Protein AF-G9KGU9-F1 (afdb_monomer)

Radius of gyration: 26.45 Å; Cα contacts (8 Å, |Δi|>4): 320; chains: 1; bounding box: 55×32×70 Å

InterPro domains:
  IPR019316 G8 domain [PF10162] (137-178)
  IPR019316 G8 domain [PS51484] (129-179)
  IPR052387 Fibrocystin [PTHR46769] (1-178)

Solvent-accessible surface area (backbone atoms only — not comparable to full-atom values): 11061 Å² total; per-residue (Å²): 116,52,72,51,77,49,75,48,74,65,29,30,57,89,38,70,48,76,51,77,46,75,45,95,63,70,62,79,40,58,26,36,71,54,84,64,84,65,44,94,55,84,81,42,85,92,83,46,53,65,46,39,32,24,69,43,82,92,64,47,30,36,36,36,32,47,43,35,52,89,84,63,93,68,85,68,76,80,60,89,58,95,48,89,70,35,34,54,46,74,37,56,36,35,38,30,55,52,91,72,80,83,56,62,88,67,71,76,96,72,74,72,78,79,77,93,61,88,62,98,76,69,44,51,62,76,40,52,69,61,30,44,66,30,71,81,31,73,42,40,61,90,40,73,62,33,68,43,55,43,54,67,93,41,44,33,34,39,80,54,88,79,63,65,51,70,41,79,47,79,60,37,45,82,43,79,61,88,128

Secondary structure (DSSP, 8-state):
-EEEEEEEEEE-TT-EEEEEEE-SS---EEESSSB-PPPSS---TTT--TT-EEEETTTTEEEEEEE----S--S------S-TT-EEEEEEEEEE--SSSS-S--SSTTS-PPPSS--SS-EETT-HHHHHH-TTTTT----TT-EEEE-TT-EEEE-SPPP--SEEEESSEEEEPP-

pLDDT: mean 83.47, std 16.01, range [37.94, 96.31]

Mean predicted aligned error: 16.13 Å

Structure (mmCIF, N/CA/C/O backbone):
data_AF-G9KGU9-F1
#
_entry.id   AF-G9KGU9-F1
#
loop_
_atom_site.group_PDB
_atom_site.id
_atom_site.type_symbol
_atom_site.label_atom_id
_atom_site.label_alt_id
_atom_site.label_comp_id
_atom_site.label_asym_id
_atom_site.label_entity_id
_atom_site.label_seq_id
_atom_site.pdbx_PDB_ins_code
_atom_site.Cartn_x
_atom_site.Cartn_y
_atom_site.Cartn_z
_atom_site.occupancy
_atom_site.B_iso_or_equiv
_atom_site.auth_seq_id
_atom_site.auth_comp_id
_atom_site.auth_asym_id
_atom_site.auth_atom_id
_atom_site.pdbx_PDB_model_num
ATOM 1 N N . ASN A 1 1 ? 1.686 -3.784 5.158 1.00 74.94 1 ASN A N 1
ATOM 2 C CA . ASN A 1 1 ? 0.516 -4.597 5.565 1.00 74.94 1 ASN A CA 1
ATOM 3 C C . ASN A 1 1 ? 0.593 -4.822 7.068 1.00 74.94 1 ASN A C 1
ATOM 5 O O . ASN A 1 1 ? 1.657 -5.209 7.537 1.00 74.94 1 ASN A O 1
ATOM 9 N N . ILE A 1 2 ? -0.474 -4.526 7.807 1.00 87.88 2 ILE A N 1
ATOM 10 C CA . ILE A 1 2 ? -0.596 -4.754 9.254 1.00 87.88 2 ILE A CA 1
ATOM 11 C C . ILE A 1 2 ? -1.866 -5.568 9.488 1.00 87.88 2 ILE A C 1
ATOM 13 O O . ILE A 1 2 ? -2.920 -5.229 8.956 1.00 87.88 2 ILE A O 1
ATOM 17 N N . SER A 1 3 ? -1.779 -6.613 10.308 1.00 92.44 3 SER A N 1
ATOM 18 C CA . SER A 1 3 ? -2.940 -7.409 10.699 1.00 92.44 3 SER A CA 1
ATOM 19 C C . SER A 1 3 ? -2.831 -7.881 12.139 1.00 92.44 3 SER A C 1
ATOM 21 O O . SER A 1 3 ? -1.764 -8.342 12.546 1.00 92.44 3 SER A O 1
ATOM 23 N N . TYR A 1 4 ? -3.931 -7.822 12.881 1.00 94.75 4 TYR A N 1
ATOM 24 C CA . TYR A 1 4 ? -4.022 -8.371 14.230 1.00 94.75 4 TYR A CA 1
ATOM 25 C C . TYR A 1 4 ? -5.472 -8.691 14.592 1.00 94.75 4 TYR A C 1
ATOM 27 O O . TYR A 1 4 ? -6.417 -8.129 14.035 1.0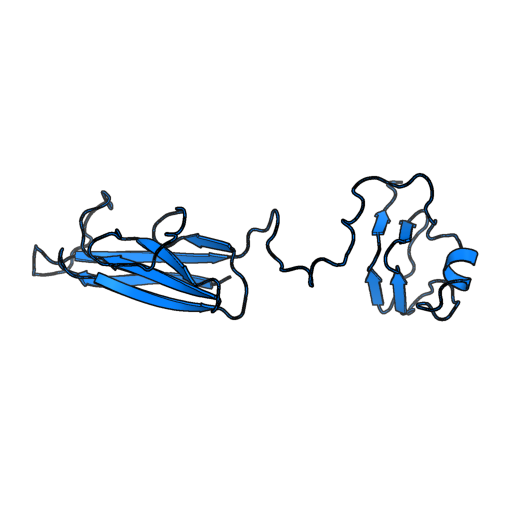0 94.75 4 TYR A O 1
ATOM 35 N N . THR A 1 5 ? -5.634 -9.569 15.576 1.00 93.94 5 THR A N 1
ATOM 36 C CA . THR A 1 5 ? -6.912 -9.796 16.249 1.00 93.94 5 THR A CA 1
ATOM 37 C C . THR A 1 5 ? -6.853 -9.150 17.624 1.00 93.94 5 THR A C 1
ATOM 39 O O . THR A 1 5 ? -5.861 -9.295 18.338 1.00 93.94 5 THR A O 1
ATOM 42 N N . SER A 1 6 ? -7.904 -8.429 17.995 1.00 92.69 6 SER A N 1
ATOM 43 C CA . SER A 1 6 ? -8.020 -7.781 19.301 1.00 92.69 6 SER A CA 1
ATOM 44 C C . SER A 1 6 ? -9.389 -8.049 19.907 1.00 92.69 6 SER A C 1
ATOM 46 O O . SER A 1 6 ? -10.391 -7.998 19.193 1.00 92.69 6 SER A O 1
ATOM 48 N N . THR A 1 7 ? -9.423 -8.255 21.220 1.00 92.44 7 THR A N 1
ATOM 49 C CA . THR A 1 7 ? -10.661 -8.395 21.992 1.00 92.44 7 THR A CA 1
ATOM 50 C C . THR A 1 7 ? -10.797 -7.218 22.945 1.00 92.44 7 THR A C 1
ATOM 52 O O . THR A 1 7 ? -9.881 -6.933 23.716 1.00 92.44 7 THR A O 1
ATOM 55 N N . PHE A 1 8 ? -11.941 -6.546 22.887 1.00 91.38 8 PHE A N 1
ATOM 56 C CA . PHE A 1 8 ? -12.333 -5.481 23.799 1.00 91.38 8 PHE A CA 1
ATOM 57 C C . PHE A 1 8 ? -13.363 -6.047 24.772 1.00 91.38 8 PHE A C 1
ATOM 59 O O . PHE A 1 8 ? -14.454 -6.423 24.352 1.00 91.38 8 PHE A O 1
ATOM 66 N N . TYR A 1 9 ? -12.989 -6.169 26.043 1.00 90.62 9 TYR A N 1
ATOM 67 C CA . TYR A 1 9 ? -13.795 -6.865 27.043 1.00 90.62 9 TYR A CA 1
ATOM 68 C C . TYR A 1 9 ? -14.800 -5.941 27.728 1.00 90.62 9 TYR A C 1
ATOM 70 O O . TYR A 1 9 ? -14.472 -4.794 28.032 1.00 90.62 9 TYR A O 1
ATOM 78 N N . GLY A 1 10 ? -15.982 -6.475 28.037 1.00 89.06 10 GLY A N 1
ATOM 79 C CA . GLY A 1 10 ? -16.945 -5.834 28.937 1.00 89.06 10 GLY A CA 1
ATOM 80 C C . GLY A 1 10 ? -17.612 -4.558 28.410 1.00 89.06 10 GLY A C 1
ATOM 81 O O . GLY A 1 10 ? -17.939 -3.686 29.208 1.00 89.06 10 GLY A O 1
ATOM 82 N N . PHE A 1 11 ? -17.808 -4.437 27.097 1.00 90.69 11 PHE A N 1
ATOM 83 C CA . PHE A 1 11 ? -18.507 -3.303 26.487 1.00 90.69 11 PHE A CA 1
ATOM 84 C C . PHE A 1 11 ? -20.018 -3.429 26.694 1.00 90.69 11 PHE A C 1
ATOM 86 O O . PHE A 1 11 ? -20.603 -4.462 26.357 1.00 90.69 11 PHE A O 1
ATOM 93 N N . LYS A 1 12 ? -20.650 -2.362 27.183 1.00 90.00 12 LYS A N 1
ATOM 94 C CA . LYS A 1 12 ? -22.107 -2.167 27.173 1.00 90.00 12 LYS A CA 1
ATOM 95 C C . LYS A 1 12 ? -22.565 -1.544 25.862 1.00 90.00 12 LYS A C 1
ATOM 97 O O . LYS A 1 12 ? -21.745 -1.168 25.025 1.00 90.00 12 LYS A O 1
ATOM 102 N N . GLU A 1 13 ? -23.877 -1.448 25.657 1.00 87.56 13 GLU A N 1
ATOM 103 C CA . GLU A 1 13 ? -24.433 -0.951 24.396 1.00 87.56 13 GLU A CA 1
ATOM 104 C C . GLU A 1 13 ? -23.922 0.452 24.054 1.00 87.56 13 GLU A C 1
ATOM 106 O O . GLU A 1 13 ? -23.566 0.695 22.907 1.00 87.56 13 GLU A O 1
ATOM 111 N N . GLU A 1 14 ? -23.831 1.333 25.046 1.00 89.75 14 GLU A N 1
ATOM 112 C CA . GLU A 1 14 ? -23.359 2.715 24.956 1.00 89.75 14 GLU A CA 1
ATOM 113 C C . GLU A 1 14 ? -21.833 2.876 24.861 1.00 89.75 14 GLU A C 1
ATOM 115 O O . GLU A 1 14 ? -21.349 3.970 24.549 1.00 89.75 14 GLU A O 1
ATOM 120 N N . ASP A 1 15 ? -21.072 1.810 25.113 1.00 92.56 15 ASP A N 1
ATOM 121 C CA . ASP A 1 15 ? -19.617 1.875 25.140 1.00 92.56 15 ASP A CA 1
ATOM 122 C C . ASP A 1 15 ? -19.037 1.819 23.728 1.00 92.56 15 ASP A C 1
ATOM 124 O O . ASP A 1 15 ? -19.374 0.961 22.898 1.00 92.56 15 ASP A O 1
ATOM 128 N N . TYR A 1 16 ? -18.097 2.724 23.462 1.00 94.44 16 TYR A N 1
ATOM 129 C CA . TYR A 1 16 ? -17.326 2.724 22.231 1.00 94.44 16 TYR A CA 1
ATOM 130 C C . TYR A 1 16 ? -15.917 3.268 22.438 1.00 94.44 16 TYR A C 1
ATOM 132 O O . TYR A 1 16 ? -15.649 4.086 23.318 1.00 94.44 16 TYR A O 1
ATOM 140 N N . VAL A 1 17 ? -15.018 2.841 21.560 1.00 96.00 17 VAL A N 1
ATOM 141 C CA . VAL A 1 17 ? -13.680 3.409 21.418 1.00 96.00 17 VAL A CA 1
ATOM 142 C C . VAL A 1 17 ? -13.400 3.683 19.948 1.00 96.00 17 VAL A C 1
ATOM 144 O O . VAL A 1 17 ? -13.857 2.958 19.063 1.00 96.00 17 VAL A O 1
ATOM 147 N N . ILE A 1 18 ? -12.627 4.734 19.689 1.00 96.31 18 ILE A N 1
ATOM 148 C CA . ILE A 1 18 ? -12.070 5.015 18.368 1.00 96.31 18 ILE A CA 1
ATOM 149 C C . ILE A 1 18 ? -10.580 4.714 18.444 1.00 96.31 18 ILE A C 1
ATOM 151 O O . ILE A 1 18 ? -9.852 5.329 19.221 1.00 96.31 18 ILE A O 1
ATOM 155 N N . VAL A 1 19 ? -10.134 3.756 17.643 1.00 96.25 19 VAL A N 1
ATOM 156 C CA . VAL A 1 19 ? -8.726 3.378 17.554 1.00 96.25 19 VAL A CA 1
ATOM 157 C C . VAL A 1 19 ? -8.106 4.098 16.368 1.00 96.25 19 VAL A C 1
ATOM 159 O O . VAL A 1 19 ? -8.666 4.080 15.273 1.00 96.25 19 VAL A O 1
ATOM 162 N N . SER A 1 20 ? -6.950 4.723 16.586 1.00 95.38 20 SER A N 1
ATOM 163 C CA . SER A 1 20 ? -6.213 5.460 15.560 1.00 95.38 20 SER A CA 1
ATOM 164 C C . SER A 1 20 ? -4.900 4.772 15.198 1.00 95.38 20 SER A C 1
ATOM 166 O O . SER A 1 20 ? -4.106 4.461 16.086 1.00 95.38 20 SER A O 1
ATOM 168 N N . HIS A 1 21 ? -4.630 4.641 13.903 1.00 93.56 21 HIS A N 1
ATOM 169 C CA . HIS A 1 21 ? -3.344 4.212 13.356 1.00 93.56 21 HIS A CA 1
ATOM 170 C C . HIS A 1 21 ? -2.800 5.279 12.427 1.00 93.56 21 HIS A C 1
ATOM 172 O O . HIS A 1 21 ? -3.436 5.601 11.429 1.00 93.56 21 HIS A O 1
ATOM 178 N N . ASN A 1 22 ? -1.615 5.798 12.730 1.00 91.75 22 ASN A N 1
ATOM 179 C CA . ASN A 1 22 ? -0.890 6.666 11.813 1.00 91.75 22 ASN A CA 1
ATOM 180 C C . ASN A 1 22 ? 0.043 5.802 10.955 1.00 91.75 22 ASN A C 1
ATOM 182 O O . ASN A 1 22 ? 0.963 5.169 11.484 1.00 91.75 22 ASN A O 1
ATOM 186 N N . PHE A 1 23 ? -0.224 5.729 9.651 1.00 85.25 23 PHE A N 1
ATOM 187 C CA . PHE A 1 23 ? 0.554 4.901 8.741 1.00 85.25 23 PHE A CA 1
ATOM 188 C C . PHE A 1 23 ? 1.683 5.690 8.077 1.00 85.25 23 PHE A C 1
ATOM 190 O O . PHE A 1 23 ? 1.489 6.776 7.543 1.00 85.25 23 PHE A O 1
ATOM 197 N N . THR A 1 24 ? 2.870 5.082 8.032 1.00 82.06 24 THR A N 1
ATOM 198 C CA . THR A 1 24 ? 4.004 5.571 7.228 1.00 82.06 24 THR A CA 1
ATOM 199 C C . THR A 1 24 ? 3.956 5.086 5.777 1.00 82.06 24 THR A C 1
ATOM 201 O O . THR A 1 24 ? 4.651 5.620 4.917 1.00 82.06 24 THR A O 1
ATOM 204 N N . GLN A 1 25 ? 3.151 4.057 5.507 1.00 78.12 25 GLN A N 1
ATOM 205 C CA . GLN A 1 25 ? 2.846 3.535 4.173 1.00 78.12 25 GLN A CA 1
ATOM 206 C C . GLN A 1 25 ? 1.441 3.989 3.754 1.00 78.12 25 GLN A C 1
ATOM 208 O O . GLN A 1 25 ? 0.690 4.491 4.585 1.00 78.12 25 GLN A O 1
ATOM 213 N N . ASN A 1 26 ? 1.068 3.763 2.491 1.00 77.56 26 ASN A N 1
ATOM 214 C CA . ASN A 1 26 ? -0.253 4.116 1.956 1.00 77.56 26 ASN A CA 1
ATOM 215 C C . ASN A 1 26 ? -1.111 2.856 1.726 1.00 77.56 26 ASN A C 1
ATOM 217 O O . ASN A 1 26 ? -1.200 2.392 0.589 1.00 77.56 26 ASN A O 1
ATOM 221 N N . PRO A 1 27 ? -1.689 2.244 2.779 1.00 78.12 27 PRO A N 1
ATOM 222 C CA . PRO A 1 27 ? -2.721 1.231 2.597 1.00 78.12 27 PRO A CA 1
ATOM 223 C C . PRO A 1 27 ? -3.981 1.870 2.001 1.00 78.12 27 PRO A C 1
ATOM 225 O O . PRO A 1 27 ? -4.370 2.970 2.389 1.00 78.12 27 PRO A O 1
ATOM 228 N N . ASP A 1 28 ? -4.621 1.166 1.077 1.00 80.62 28 ASP A N 1
ATOM 229 C CA . ASP A 1 28 ? -5.863 1.566 0.403 1.00 80.62 28 ASP A CA 1
ATOM 230 C C . ASP A 1 28 ? -7.047 0.654 0.772 1.00 80.62 28 ASP A C 1
ATOM 232 O O . ASP A 1 28 ? -8.203 1.024 0.567 1.00 80.62 28 ASP A O 1
ATOM 236 N N . MET A 1 29 ? -6.772 -0.511 1.371 1.00 86.62 29 MET A N 1
ATOM 237 C CA . MET A 1 29 ? -7.767 -1.496 1.776 1.00 86.62 29 MET A CA 1
ATOM 238 C C . MET A 1 29 ? -7.729 -1.742 3.282 1.00 86.62 29 MET A C 1
ATOM 240 O O . MET A 1 29 ? -6.695 -2.094 3.860 1.00 86.62 29 MET A O 1
ATOM 244 N N . PHE A 1 30 ? -8.902 -1.629 3.909 1.00 90.69 30 PHE A N 1
ATOM 245 C CA . PHE A 1 30 ? -9.087 -1.807 5.346 1.00 90.69 30 PHE A CA 1
ATOM 246 C C . PHE A 1 30 ? -10.216 -2.792 5.636 1.00 90.69 30 PHE A C 1
ATOM 248 O O . PHE A 1 30 ? -11.320 -2.686 5.099 1.00 90.69 30 PHE A O 1
ATOM 255 N N . LYS A 1 31 ? -9.941 -3.742 6.526 1.00 92.50 31 LYS A N 1
ATOM 256 C CA . LYS A 1 31 ? -10.914 -4.684 7.075 1.00 92.50 31 LYS A CA 1
ATOM 257 C C . LYS A 1 31 ? -10.872 -4.571 8.591 1.00 92.50 31 LYS A C 1
ATOM 259 O O . LYS A 1 31 ? -9.847 -4.882 9.186 1.00 92.50 31 LYS A O 1
ATOM 264 N N . VAL A 1 32 ? -11.961 -4.121 9.210 1.00 92.94 32 VAL A N 1
ATOM 265 C CA . VAL A 1 32 ? -12.056 -3.978 10.677 1.00 92.94 32 VAL A CA 1
ATOM 266 C C . VAL A 1 32 ? -12.792 -5.182 11.263 1.00 92.94 32 VAL A C 1
ATOM 268 O O . VAL A 1 32 ? -12.208 -5.993 11.980 1.00 92.94 32 VAL A O 1
ATOM 271 N N . ILE A 1 33 ? -14.063 -5.344 10.892 1.00 89.75 33 ILE A N 1
ATOM 272 C CA . ILE A 1 33 ? -14.849 -6.564 11.152 1.00 89.75 33 ILE A CA 1
ATOM 273 C C . ILE A 1 33 ? -15.206 -7.288 9.853 1.00 89.75 33 ILE A C 1
ATOM 275 O O . ILE A 1 33 ? -15.191 -8.515 9.789 1.00 89.75 33 ILE A O 1
ATOM 279 N N . ASP A 1 34 ? -15.437 -6.522 8.792 1.00 86.88 34 ASP A N 1
ATOM 280 C CA . ASP A 1 34 ? -15.688 -6.966 7.428 1.00 86.88 34 ASP A CA 1
ATOM 281 C C . ASP A 1 34 ? -15.031 -5.989 6.438 1.00 86.88 34 ASP A C 1
ATOM 283 O O . ASP A 1 34 ? -14.343 -5.044 6.840 1.00 86.88 34 ASP A O 1
ATOM 287 N N . MET A 1 35 ? -15.188 -6.261 5.140 1.00 85.56 35 MET A N 1
ATOM 288 C CA . MET A 1 35 ? -14.814 -5.309 4.098 1.00 85.56 35 MET A CA 1
ATOM 289 C C . MET A 1 35 ? -16.003 -4.394 3.816 1.00 85.56 35 MET A C 1
ATOM 291 O O . MET A 1 35 ? -17.036 -4.848 3.324 1.00 85.56 35 MET A O 1
ATOM 295 N N . ARG A 1 36 ? -15.834 -3.105 4.108 1.00 87.12 36 ARG A N 1
ATOM 296 C CA . ARG A 1 36 ? -16.817 -2.049 3.849 1.00 87.12 36 ARG A CA 1
ATOM 297 C C . ARG A 1 36 ? -16.122 -0.780 3.381 1.00 87.12 36 ARG A C 1
ATOM 299 O O . ARG A 1 36 ? -14.938 -0.588 3.655 1.00 87.12 36 ARG A O 1
ATOM 306 N N . ASN A 1 37 ? -16.878 0.094 2.727 1.00 88.88 37 ASN A N 1
ATOM 307 C CA . ASN A 1 37 ? -16.391 1.414 2.343 1.00 88.88 37 ASN A CA 1
ATOM 308 C C . ASN A 1 37 ? -16.200 2.304 3.576 1.00 88.88 37 ASN A C 1
ATOM 310 O O . ASN A 1 37 ? -16.972 2.225 4.533 1.00 88.88 37 ASN A O 1
ATOM 314 N N . GLY A 1 38 ? -15.188 3.166 3.522 1.00 91.44 38 GLY A N 1
ATOM 315 C CA . GLY A 1 38 ? -14.896 4.119 4.584 1.00 91.44 38 GLY A CA 1
ATOM 316 C C . GLY A 1 38 ? -15.903 5.259 4.634 1.00 91.44 38 GLY A C 1
ATOM 317 O O . GLY A 1 38 ? -16.461 5.676 3.617 1.00 91.44 38 GLY A O 1
ATOM 318 N N . SER A 1 39 ? -16.106 5.791 5.833 1.00 92.75 39 SER A N 1
ATOM 319 C CA . SER A 1 39 ? -16.859 7.017 6.057 1.00 92.75 39 SER A CA 1
ATOM 320 C C . SER A 1 39 ? -16.104 8.213 5.482 1.00 92.75 39 SER A C 1
ATOM 322 O O . SER A 1 39 ? -14.912 8.390 5.737 1.00 92.75 39 SER A O 1
ATOM 324 N N . SER A 1 40 ? -16.809 9.084 4.757 1.00 90.94 40 SER A N 1
ATOM 325 C CA . SER A 1 40 ? -16.262 10.369 4.300 1.00 90.94 40 SER A CA 1
ATOM 326 C C . SER A 1 40 ? -16.133 11.395 5.430 1.00 90.94 40 SER A C 1
ATOM 328 O O . SER A 1 40 ? -15.346 12.326 5.316 1.00 90.94 40 SER A O 1
ATOM 330 N N . ASN A 1 41 ? -16.898 11.226 6.512 1.00 92.50 41 ASN A N 1
ATOM 331 C CA . ASN A 1 41 ? -16.880 12.112 7.674 1.00 92.50 41 ASN A CA 1
ATOM 332 C C . ASN A 1 41 ? -16.148 11.451 8.854 1.00 92.50 41 ASN A C 1
ATOM 334 O O . ASN A 1 41 ? -16.166 10.216 8.951 1.00 92.50 41 ASN A O 1
ATOM 338 N N . PRO A 1 42 ? -15.589 12.241 9.789 1.00 94.12 42 PRO A N 1
ATOM 339 C CA . PRO A 1 42 ? -15.053 11.721 11.040 1.00 94.12 42 PRO A CA 1
ATOM 340 C C . PRO A 1 42 ? -16.067 10.848 11.783 1.00 94.12 42 PRO A C 1
ATOM 342 O O . PRO A 1 42 ? -17.273 11.114 11.772 1.00 94.12 42 PRO A O 1
ATOM 345 N N . LEU A 1 43 ? -15.565 9.796 12.428 1.00 95.31 43 LEU A N 1
ATOM 346 C CA . LEU A 1 43 ? -16.403 8.849 13.155 1.00 95.31 43 LEU A CA 1
ATOM 347 C C . LEU A 1 43 ? -17.009 9.506 14.394 1.00 95.31 43 LEU A C 1
ATOM 349 O O . LEU A 1 43 ? -16.344 10.266 15.100 1.00 95.31 43 LEU A O 1
ATOM 353 N N . SER A 1 44 ? -18.267 9.184 14.681 1.00 92.56 44 SER A N 1
ATOM 354 C CA . SER A 1 44 ? -18.947 9.656 15.884 1.00 92.56 44 SER A CA 1
ATOM 355 C C . SER A 1 44 ? -19.932 8.618 16.394 1.00 92.56 44 SER A C 1
ATOM 357 O O . SER A 1 44 ? -20.527 7.884 15.610 1.00 92.56 44 SER A O 1
ATOM 359 N N . TRP A 1 45 ? -20.176 8.607 17.702 1.00 86.88 45 TRP A N 1
ATOM 360 C CA . TRP A 1 45 ? -21.162 7.716 18.319 1.00 86.88 45 TRP A CA 1
ATOM 361 C C . TRP A 1 45 ? -22.560 7.790 17.675 1.00 86.88 45 TRP A C 1
ATOM 363 O O . TRP A 1 45 ? -23.246 6.782 17.504 1.00 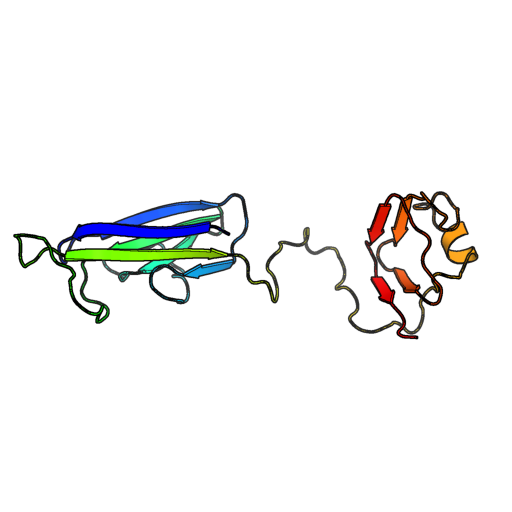86.88 45 TRP A O 1
ATOM 373 N N . ASN A 1 46 ? -22.990 8.993 17.286 1.00 89.31 46 ASN A N 1
ATOM 374 C CA . ASN A 1 46 ? -24.348 9.220 16.794 1.00 89.31 46 ASN A CA 1
ATOM 375 C C . ASN A 1 46 ? -24.561 8.711 15.363 1.00 89.31 46 ASN A C 1
ATOM 377 O O . ASN A 1 46 ? -25.689 8.386 14.996 1.00 89.31 46 ASN A O 1
ATOM 381 N N . THR A 1 47 ? -23.501 8.673 14.553 1.00 89.88 47 THR A N 1
ATOM 382 C CA . THR A 1 47 ? -23.594 8.415 13.107 1.00 89.88 47 THR A CA 1
ATOM 383 C C . THR A 1 47 ? -22.864 7.158 12.656 1.00 89.88 47 THR A C 1
ATOM 385 O O . THR A 1 47 ? -23.167 6.651 11.579 1.00 89.88 47 THR A O 1
ATOM 388 N N . SER A 1 48 ? -21.926 6.655 13.454 1.00 92.94 48 SER A N 1
ATOM 389 C CA . SER A 1 48 ? -21.088 5.508 13.115 1.00 92.94 48 SER A CA 1
ATOM 390 C C . SER A 1 48 ? -21.548 4.241 13.832 1.00 92.94 48 SER A C 1
ATOM 392 O O . SER A 1 48 ? -22.113 4.276 14.926 1.00 92.94 48 SER A O 1
ATOM 394 N N . LYS A 1 49 ? -21.288 3.109 13.188 1.00 92.38 49 LYS A N 1
ATOM 395 C CA . LYS A 1 49 ? -21.584 1.758 13.668 1.00 92.38 49 LYS A CA 1
ATOM 396 C C . LYS A 1 49 ? -20.309 1.011 14.026 1.00 92.38 49 LYS A C 1
ATOM 398 O O . LYS A 1 49 ? -19.211 1.398 13.619 1.00 92.38 49 LYS A O 1
ATOM 403 N N . ASN A 1 50 ? -20.458 -0.093 14.752 1.00 92.12 50 ASN A N 1
ATOM 404 C CA . ASN A 1 50 ? -19.338 -0.980 15.040 1.00 92.12 50 ASN A CA 1
ATOM 405 C C . ASN A 1 50 ? -18.646 -1.416 13.733 1.00 92.12 50 ASN A C 1
ATOM 407 O O . ASN A 1 50 ? -19.295 -1.890 12.791 1.00 92.12 50 ASN A O 1
ATOM 411 N N . GLY A 1 51 ? -17.325 -1.253 13.676 1.00 91.94 51 GLY A N 1
ATOM 412 C CA . GLY A 1 51 ? -16.501 -1.579 12.515 1.00 91.94 51 GLY A CA 1
ATOM 413 C C . GLY A 1 51 ? -16.413 -0.497 11.436 1.00 91.94 51 GLY A C 1
ATOM 414 O O . GLY A 1 51 ? -15.696 -0.705 10.456 1.00 91.94 51 GLY A O 1
ATOM 415 N N . ASP A 1 52 ? -17.103 0.639 11.583 1.00 94.94 52 ASP A N 1
ATOM 416 C CA . ASP A 1 52 ? -16.932 1.768 10.665 1.00 94.94 52 ASP A CA 1
ATOM 417 C C . ASP A 1 52 ? -15.536 2.371 10.798 1.00 94.94 52 ASP A C 1
ATOM 419 O O . ASP A 1 52 ? -14.950 2.413 11.883 1.00 94.94 52 ASP A O 1
ATOM 423 N N . TRP A 1 53 ? -15.006 2.855 9.679 1.00 95.75 53 TRP A N 1
ATOM 424 C CA . TRP A 1 53 ? -13.670 3.426 9.610 1.00 95.75 53 TRP A CA 1
ATOM 425 C C . TRP A 1 53 ? -13.641 4.705 8.776 1.00 95.75 53 TRP A C 1
ATOM 427 O O . TRP A 1 53 ? -14.478 4.907 7.901 1.00 95.75 53 TRP A O 1
ATOM 437 N N . HIS A 1 54 ? -12.684 5.581 9.066 1.00 95.19 54 HIS A N 1
ATOM 438 C CA . HIS A 1 54 ? -12.442 6.842 8.376 1.00 95.19 54 HIS A CA 1
ATOM 439 C C . HIS A 1 54 ? -10.937 7.027 8.188 1.00 95.19 54 HIS A C 1
ATOM 441 O O . HIS A 1 54 ? -10.175 6.869 9.142 1.00 95.19 54 HIS A O 1
ATOM 447 N N . LEU A 1 55 ? -10.509 7.364 6.974 1.00 92.56 55 LEU A N 1
ATOM 448 C CA . LEU A 1 55 ? -9.114 7.670 6.675 1.00 92.56 55 LEU A CA 1
ATOM 449 C C . LEU A 1 55 ? -8.963 9.179 6.477 1.00 92.56 55 LEU A C 1
ATOM 451 O O . LEU A 1 55 ? -9.523 9.744 5.538 1.00 92.56 55 LEU A O 1
ATOM 455 N N . GLU A 1 56 ? -8.175 9.814 7.339 1.00 90.50 56 GLU A N 1
ATOM 456 C CA . GLU A 1 56 ? -7.834 11.226 7.208 1.00 90.50 56 GLU A CA 1
ATOM 457 C C . GLU A 1 56 ? -6.754 11.388 6.130 1.00 90.50 56 GLU A C 1
ATOM 459 O O . GLU A 1 56 ? -5.579 11.074 6.345 1.00 90.50 56 GLU A O 1
ATOM 464 N N . ALA A 1 57 ? -7.153 11.894 4.960 1.00 76.00 57 ALA A N 1
ATOM 465 C CA . ALA A 1 57 ? -6.291 11.984 3.780 1.00 76.00 57 ALA A CA 1
ATOM 466 C C . ALA A 1 57 ? -5.040 12.853 3.997 1.00 76.00 57 ALA A C 1
ATOM 468 O O . ALA A 1 57 ? -4.002 12.601 3.393 1.00 76.00 57 ALA A O 1
ATOM 469 N N . ASN A 1 58 ? -5.117 13.858 4.874 1.00 81.06 58 ASN A N 1
ATOM 470 C CA . ASN A 1 58 ? -4.007 14.784 5.109 1.00 81.06 58 ASN A CA 1
ATOM 471 C C . ASN A 1 58 ? -2.874 14.179 5.951 1.00 81.06 58 ASN A C 1
ATOM 473 O O . ASN A 1 58 ? -1.745 14.660 5.896 1.00 81.06 58 ASN A O 1
ATOM 477 N N . THR A 1 59 ? -3.174 13.165 6.766 1.00 82.94 59 THR A N 1
ATOM 478 C CA . THR A 1 59 ? -2.243 12.640 7.779 1.00 82.94 59 THR A CA 1
ATOM 479 C C . THR A 1 59 ? -1.965 11.148 7.636 1.00 82.94 59 THR A C 1
ATOM 481 O O . THR A 1 59 ? -1.231 10.603 8.455 1.00 82.94 59 THR A O 1
ATOM 484 N N . SER A 1 60 ? -2.576 10.476 6.654 1.00 84.69 60 SER A N 1
ATOM 485 C CA . SER A 1 60 ? -2.563 9.011 6.523 1.00 84.69 60 SER A CA 1
ATOM 486 C C . SER A 1 60 ? -2.964 8.291 7.818 1.00 84.69 60 SER A C 1
ATOM 488 O O . SER A 1 60 ? -2.510 7.179 8.100 1.00 84.69 60 SER A O 1
ATOM 490 N N . THR A 1 61 ? -3.815 8.933 8.628 1.00 92.56 61 THR A N 1
ATOM 491 C CA . THR A 1 61 ? -4.287 8.376 9.895 1.00 92.56 61 THR A CA 1
ATOM 492 C C . THR A 1 61 ? -5.645 7.727 9.695 1.00 92.56 61 THR A C 1
ATOM 494 O O . THR A 1 61 ? -6.621 8.381 9.327 1.00 92.56 61 THR A O 1
ATOM 497 N N . LEU A 1 62 ? -5.706 6.424 9.941 1.00 94.69 62 LEU A N 1
ATOM 498 C CA . LEU A 1 62 ? -6.945 5.666 9.959 1.00 94.69 62 LEU A CA 1
ATOM 499 C C . LEU A 1 62 ? -7.536 5.686 11.357 1.00 94.69 62 LEU A C 1
ATOM 501 O O . LEU A 1 62 ? -6.857 5.379 12.334 1.00 94.69 62 LEU A O 1
ATOM 505 N N . TYR A 1 63 ? -8.830 5.942 11.419 1.00 96.31 63 TYR A N 1
ATOM 506 C CA . TYR A 1 63 ? -9.657 5.784 12.597 1.00 96.31 63 TYR A CA 1
ATOM 507 C C . TYR A 1 63 ? -10.647 4.656 12.340 1.00 96.31 63 TYR A C 1
ATOM 509 O O . TYR A 1 63 ? -11.250 4.609 11.270 1.00 96.31 63 TYR A O 1
ATOM 517 N N . TYR A 1 64 ? -10.848 3.762 13.300 1.00 96.25 64 TYR A N 1
ATOM 518 C CA . TYR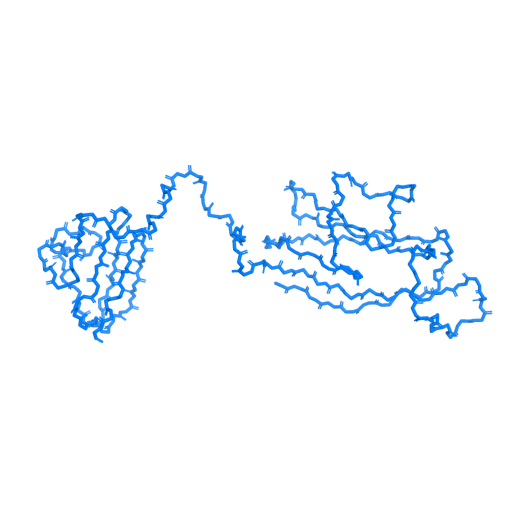 A 1 64 ? -11.960 2.814 13.260 1.00 96.25 64 TYR A CA 1
ATOM 519 C C . TYR A 1 64 ? -12.672 2.746 14.606 1.00 96.25 64 TYR A C 1
ATOM 521 O O . TYR A 1 64 ? -12.052 2.923 15.656 1.00 96.25 64 TYR A O 1
ATOM 529 N N . LEU A 1 65 ? -13.982 2.513 14.566 1.00 95.88 65 LEU A N 1
ATOM 530 C CA . LEU A 1 65 ? -14.835 2.487 15.745 1.00 95.88 65 LEU A CA 1
ATOM 531 C C . LEU A 1 65 ? -15.134 1.050 16.161 1.00 95.88 65 LEU A C 1
ATOM 533 O O . LEU A 1 65 ? -15.525 0.212 15.348 1.00 95.88 65 LEU A O 1
ATOM 537 N N . VAL A 1 66 ? -14.975 0.794 17.454 1.00 95.06 66 VAL A N 1
ATOM 538 C CA . VAL A 1 66 ? -15.390 -0.443 18.113 1.00 95.06 66 VAL A CA 1
ATOM 539 C C . VAL A 1 66 ? -16.467 -0.082 19.116 1.00 95.06 66 VAL A C 1
ATOM 541 O O . VAL A 1 66 ? -16.244 0.810 19.932 1.00 95.06 66 VAL A O 1
ATOM 544 N N . SER A 1 67 ? -17.619 -0.741 19.067 1.00 93.06 67 SER A N 1
ATOM 545 C CA . SER A 1 67 ? -18.703 -0.483 20.016 1.00 93.06 67 SER A CA 1
ATOM 546 C C . SER A 1 67 ? -19.443 -1.732 20.455 1.00 93.06 67 SER A C 1
ATOM 548 O O . SER A 1 67 ? -19.489 -2.745 19.752 1.00 93.06 67 SER A O 1
ATOM 550 N N . GLY A 1 68 ? -20.083 -1.618 21.619 1.00 88.62 68 GLY A N 1
ATOM 551 C CA . GLY A 1 68 ? -21.012 -2.610 22.137 1.00 88.62 68 GLY A CA 1
ATOM 552 C C . GLY A 1 68 ? -22.403 -2.534 21.500 1.00 88.62 68 GLY A C 1
ATOM 553 O O . GLY A 1 68 ? -23.305 -3.268 21.898 1.00 88.62 68 GLY A O 1
ATOM 554 N N . ARG A 1 69 ? -22.604 -1.720 20.462 1.00 86.56 69 ARG A N 1
ATOM 555 C CA . ARG A 1 69 ? -23.901 -1.601 19.793 1.00 86.56 69 ARG A CA 1
ATOM 556 C C . ARG A 1 69 ? -24.263 -2.882 19.029 1.00 86.56 69 ARG A C 1
ATOM 558 O O . ARG A 1 69 ? -23.395 -3.597 18.517 1.00 86.56 69 ARG A O 1
ATOM 565 N N . ASN A 1 70 ? -25.545 -3.238 19.010 1.00 66.88 70 ASN A N 1
ATOM 566 C CA . ASN A 1 70 ? -26.045 -4.466 18.380 1.00 66.88 70 ASN A CA 1
ATOM 567 C C . ASN A 1 70 ? -26.402 -4.226 16.905 1.00 66.88 70 ASN A C 1
ATOM 569 O O . ASN A 1 70 ? -27.564 -4.272 16.513 1.00 66.88 70 ASN A O 1
ATOM 573 N N . ASP A 1 71 ? -25.388 -3.961 16.082 1.00 60.78 71 ASP A N 1
ATOM 574 C CA . ASP A 1 71 ? -25.606 -3.516 14.696 1.00 60.78 71 ASP A CA 1
ATOM 575 C C . ASP A 1 71 ? -25.627 -4.682 13.698 1.00 60.78 71 ASP A C 1
ATOM 577 O O . ASP A 1 71 ? -26.183 -4.573 12.604 1.00 60.78 71 ASP A O 1
ATOM 581 N N . VAL A 1 72 ? -25.001 -5.802 14.070 1.00 52.00 72 VAL A N 1
ATOM 582 C CA . VAL A 1 72 ? -24.839 -7.009 13.255 1.00 52.00 72 VAL A CA 1
ATOM 583 C C . VAL A 1 72 ? -24.967 -8.218 14.177 1.00 52.00 72 VAL A C 1
ATOM 585 O O . VAL A 1 72 ? -24.413 -8.214 15.276 1.00 52.00 72 VAL A O 1
ATOM 588 N N . GLN A 1 73 ? -25.682 -9.254 13.730 1.00 45.59 73 GLN A N 1
ATOM 589 C CA . GLN A 1 73 ? -25.736 -10.569 14.374 1.00 45.59 73 GLN A CA 1
ATOM 590 C C . GLN A 1 73 ? -24.334 -11.203 14.382 1.00 45.59 73 GLN A C 1
ATOM 592 O O . GLN A 1 73 ? -24.020 -12.061 13.561 1.00 45.59 73 GLN A O 1
ATOM 597 N N . GLN A 1 74 ? -23.453 -10.762 15.279 1.00 47.44 74 GLN A N 1
ATOM 598 C CA . GLN A 1 74 ? -22.254 -11.519 15.595 1.00 47.44 74 GLN A CA 1
ATOM 599 C C . GLN A 1 74 ? -22.708 -12.786 16.314 1.00 47.44 74 GLN A C 1
ATOM 601 O O . GLN A 1 74 ? -23.401 -12.746 17.330 1.00 47.44 74 GLN A O 1
ATOM 606 N N . SER A 1 75 ? -22.377 -13.917 15.702 1.00 43.91 75 SER A N 1
ATOM 607 C CA . SER A 1 75 ? -22.578 -15.258 16.224 1.00 43.91 75 SER A CA 1
ATOM 608 C C . SER A 1 75 ? -22.040 -15.347 17.649 1.00 43.91 75 SER A C 1
ATOM 610 O O . SER A 1 75 ? -20.832 -15.393 17.838 1.00 43.91 75 SER A O 1
ATOM 612 N N . GLN A 1 76 ? -22.985 -15.387 18.591 1.00 46.97 76 GLN A N 1
ATOM 613 C CA . GLN A 1 76 ? -22.850 -15.659 20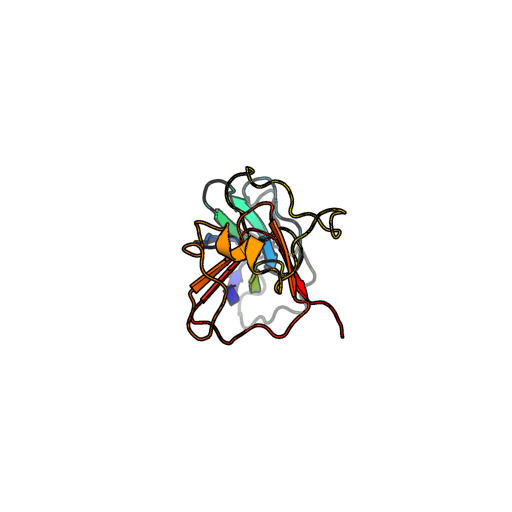.020 1.00 46.97 76 GLN A CA 1
ATOM 614 C C . GLN A 1 76 ? -21.919 -14.713 20.807 1.00 46.97 76 GLN A C 1
ATOM 616 O O . GLN A 1 76 ? -20.726 -14.627 20.523 1.00 46.97 76 GLN A O 1
ATOM 621 N N . PRO A 1 77 ? -22.417 -14.073 21.883 1.00 50.47 77 PRO A N 1
ATOM 622 C CA . PRO A 1 77 ? -21.529 -13.508 22.881 1.00 50.47 77 PRO A CA 1
ATOM 623 C C . PRO A 1 77 ? -20.745 -14.672 23.491 1.00 50.47 77 PRO A C 1
ATOM 625 O O . PRO A 1 77 ? -21.327 -15.540 24.143 1.00 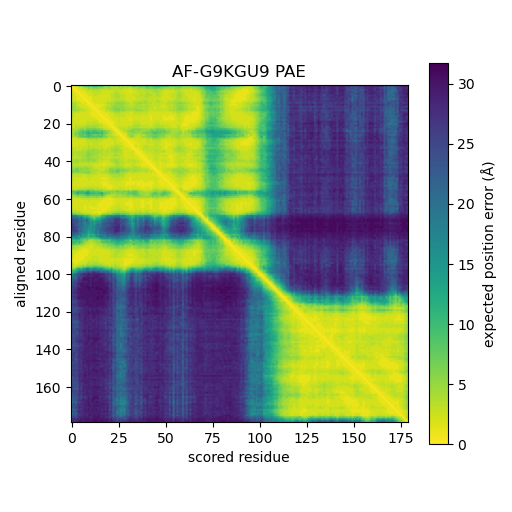50.47 77 PRO A O 1
ATOM 628 N N . ILE A 1 78 ? -19.426 -14.702 23.305 1.00 52.03 78 ILE A N 1
ATOM 629 C CA . ILE A 1 78 ? -18.548 -15.488 24.177 1.00 52.03 78 ILE A CA 1
ATOM 630 C C . ILE A 1 78 ? -18.467 -14.697 25.485 1.00 52.03 78 ILE A C 1
ATOM 632 O O . ILE A 1 78 ? -17.457 -14.081 25.789 1.00 52.03 78 ILE A O 1
ATOM 636 N N . SER A 1 79 ? -19.578 -14.597 26.214 1.00 53.16 79 SER A N 1
ATOM 637 C CA . SER A 1 79 ? -19.587 -13.904 27.494 1.00 53.16 79 SER A CA 1
ATOM 638 C C . SER A 1 79 ? -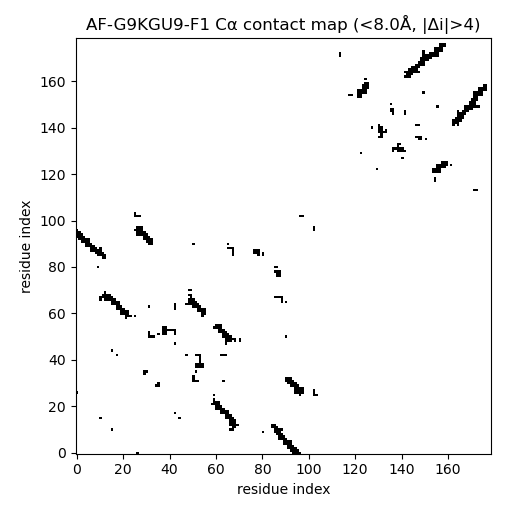19.115 -14.883 28.563 1.00 53.16 79 SER A C 1
ATOM 640 O O . SER A 1 79 ? -19.815 -15.824 28.935 1.00 53.16 79 SER A O 1
ATOM 642 N N . GLY A 1 80 ? -17.886 -14.666 29.031 1.00 56.25 80 GLY A N 1
ATOM 643 C CA . GLY A 1 80 ? -17.422 -15.137 30.335 1.00 56.25 80 GLY A CA 1
ATOM 644 C C . GLY A 1 80 ? -17.725 -14.133 31.457 1.00 56.25 80 GLY A C 1
ATOM 645 O O . GLY A 1 80 ? -17.125 -14.234 32.527 1.00 56.25 80 GLY A O 1
ATOM 646 N N . THR A 1 81 ? -18.585 -13.132 31.215 1.00 58.66 81 THR A N 1
ATOM 647 C CA . THR A 1 81 ? -18.830 -12.007 32.128 1.00 58.66 81 THR A CA 1
ATOM 648 C C . THR A 1 81 ? -20.053 -12.256 33.011 1.00 58.66 81 THR A C 1
ATOM 650 O O . THR A 1 81 ? -21.052 -12.822 32.585 1.00 58.66 81 THR A O 1
ATOM 653 N N . LEU A 1 82 ? -19.975 -11.830 34.277 1.00 70.56 82 LEU A N 1
ATOM 654 C CA . LEU A 1 82 ? -21.080 -11.937 35.244 1.00 70.56 82 LEU A CA 1
ATOM 655 C C . LEU A 1 82 ? -22.178 -10.876 35.024 1.00 70.56 82 LEU A C 1
ATOM 657 O O . LEU A 1 82 ? -23.253 -10.992 35.608 1.00 70.56 82 LEU A O 1
ATOM 661 N N . ASP A 1 83 ? -21.898 -9.849 34.214 1.00 79.06 83 ASP A N 1
ATOM 662 C CA . ASP A 1 83 ? -22.853 -8.813 33.807 1.00 79.06 83 ASP A CA 1
ATOM 663 C C . ASP A 1 83 ? -23.495 -9.216 32.461 1.00 79.06 83 ASP A C 1
ATOM 665 O O . ASP A 1 83 ? -22.756 -9.344 31.477 1.00 79.06 83 ASP A O 1
ATOM 669 N N . PRO A 1 84 ? -24.824 -9.451 32.408 1.00 75.00 84 PRO A N 1
ATOM 670 C CA . PRO A 1 84 ? -25.524 -9.897 31.201 1.00 75.00 84 PRO A CA 1
ATOM 671 C C . PRO A 1 84 ? -25.620 -8.824 30.109 1.00 75.00 84 PRO A C 1
ATOM 673 O O . PRO A 1 84 ? -25.836 -9.173 28.949 1.00 75.00 84 PRO A O 1
ATOM 676 N N . ASP A 1 85 ? -25.452 -7.548 30.465 1.00 81.00 85 ASP A N 1
ATOM 677 C CA . ASP A 1 85 ? -25.522 -6.427 29.522 1.00 81.00 85 ASP A CA 1
ATOM 678 C C . ASP A 1 85 ? -24.145 -6.084 28.930 1.00 81.00 85 ASP A C 1
ATOM 680 O O . ASP A 1 85 ? -24.037 -5.289 27.994 1.00 81.00 85 ASP A O 1
ATOM 684 N N . ALA A 1 86 ? -23.081 -6.688 29.466 1.00 85.06 86 ALA A N 1
ATOM 685 C CA . ALA A 1 86 ? -21.719 -6.525 28.985 1.00 85.06 86 ALA A CA 1
ATOM 686 C C . ALA A 1 86 ? -21.343 -7.645 28.006 1.00 85.06 86 ALA A C 1
ATOM 688 O O . ALA A 1 86 ? -21.653 -8.821 28.214 1.00 85.06 86 ALA A O 1
ATOM 689 N N . LYS A 1 87 ? -20.615 -7.290 26.946 1.00 85.31 87 LYS A N 1
ATOM 690 C CA . LYS A 1 87 ? -20.118 -8.247 25.953 1.00 85.31 87 LYS A CA 1
ATOM 691 C C . LYS A 1 87 ? -18.688 -7.953 25.526 1.00 85.31 87 LYS A C 1
ATOM 693 O O . LYS A 1 87 ? -18.211 -6.822 25.592 1.00 85.31 87 LYS A O 1
ATOM 698 N N . ASP A 1 88 ? -18.041 -8.985 25.008 1.00 88.25 88 ASP A N 1
ATOM 699 C CA . ASP A 1 88 ? -16.712 -8.874 24.427 1.00 88.25 88 ASP A CA 1
ATOM 700 C C . ASP A 1 88 ? -16.825 -8.641 22.917 1.00 88.25 88 ASP A C 1
ATOM 702 O O . ASP A 1 88 ? -17.553 -9.350 22.217 1.00 88.25 88 ASP A O 1
ATOM 706 N N . VAL A 1 89 ? -16.103 -7.646 22.399 1.00 89.06 89 VAL A N 1
ATOM 707 C CA . VAL A 1 89 ? -16.097 -7.293 20.974 1.00 89.06 89 VAL A CA 1
ATOM 708 C C . VAL A 1 89 ? -14.768 -7.705 20.358 1.00 89.06 89 VAL A C 1
ATOM 710 O O . VAL A 1 89 ? -13.706 -7.199 20.727 1.00 89.06 89 VAL A O 1
ATOM 713 N N . VAL A 1 90 ? -14.823 -8.624 19.395 1.00 90.25 90 VAL A N 1
ATOM 714 C CA . VAL A 1 90 ? -13.642 -9.112 18.674 1.00 90.25 90 VAL A CA 1
ATOM 715 C C . VAL A 1 90 ? -13.508 -8.386 17.338 1.00 90.25 90 VAL A C 1
ATOM 717 O O . VAL A 1 90 ? -14.444 -8.346 16.538 1.00 90.25 90 VAL A O 1
ATOM 720 N N . ILE A 1 91 ? -12.318 -7.849 17.081 1.00 93.12 91 ILE A N 1
ATOM 721 C CA . ILE A 1 91 ? -11.947 -7.151 15.848 1.00 93.12 91 ILE A CA 1
ATOM 722 C C . ILE A 1 91 ? -10.837 -7.936 15.154 1.00 93.12 91 ILE A C 1
ATOM 724 O O . ILE A 1 91 ? -9.849 -8.312 15.784 1.00 93.12 91 ILE A O 1
ATOM 728 N N . ASN A 1 92 ? -10.991 -8.155 13.848 1.00 93.12 92 ASN A N 1
ATOM 729 C CA . ASN A 1 92 ? -10.002 -8.816 12.998 1.00 93.12 92 ASN A CA 1
ATOM 730 C C . ASN A 1 92 ? -9.461 -7.796 12.000 1.00 93.12 92 ASN A C 1
ATOM 732 O O . ASN A 1 92 ? -9.872 -7.760 10.838 1.00 93.12 92 ASN A O 1
ATOM 736 N N . PHE A 1 93 ? -8.559 -6.952 12.493 1.00 95.44 93 PHE A N 1
ATOM 737 C CA . PHE A 1 93 ? -8.047 -5.817 11.750 1.00 95.44 93 PHE A CA 1
ATOM 738 C C . PHE A 1 93 ? -7.034 -6.247 10.687 1.00 95.44 93 PHE A C 1
ATOM 740 O O . PHE A 1 93 ? -6.106 -7.010 10.970 1.00 95.44 93 PHE A O 1
ATOM 747 N N . GLN A 1 94 ? -7.181 -5.719 9.472 1.00 93.31 94 GLN A N 1
ATOM 748 C CA . GLN A 1 94 ? -6.219 -5.841 8.380 1.00 93.31 94 GLN A CA 1
ATOM 749 C C . GLN A 1 94 ? -6.149 -4.522 7.603 1.00 93.31 94 GLN A C 1
ATOM 751 O O . GLN A 1 94 ? -7.178 -3.993 7.185 1.00 93.31 94 GLN A O 1
ATOM 756 N N . ALA A 1 95 ? -4.936 -4.025 7.375 1.00 91.31 95 ALA A N 1
ATOM 757 C CA . ALA A 1 95 ? -4.643 -2.873 6.530 1.00 91.31 95 ALA A CA 1
A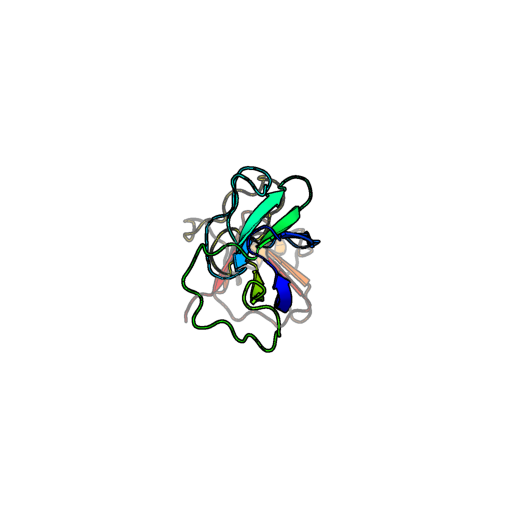TOM 758 C C . ALA A 1 95 ? -3.570 -3.257 5.512 1.00 91.31 95 ALA A C 1
ATOM 760 O O . ALA A 1 95 ? -2.418 -3.524 5.873 1.00 91.31 95 ALA A O 1
ATOM 761 N N . TYR A 1 96 ? -3.942 -3.292 4.238 1.00 86.00 96 TYR A N 1
ATOM 762 C CA . TYR A 1 96 ? -3.072 -3.738 3.159 1.00 86.00 96 TYR A CA 1
ATOM 763 C C . TYR A 1 96 ? -3.214 -2.853 1.923 1.00 86.00 96 TYR A C 1
ATOM 765 O O . TYR A 1 96 ? -4.127 -2.043 1.819 1.00 86.00 96 TYR A O 1
ATOM 773 N N . CYS A 1 97 ? -2.245 -2.995 1.026 1.00 76.69 97 CYS A N 1
ATOM 774 C CA . CYS A 1 97 ? -2.232 -2.356 -0.280 1.00 76.69 97 CYS A CA 1
ATOM 775 C C . CYS A 1 97 ? -2.875 -3.312 -1.290 1.00 76.69 97 CYS A C 1
ATOM 777 O O . CYS A 1 97 ? -2.496 -4.490 -1.328 1.00 76.69 97 CYS A O 1
ATOM 779 N N . CYS A 1 98 ? -3.817 -2.843 -2.102 1.00 65.12 98 CYS A N 1
ATOM 780 C CA . CYS A 1 98 ? -4.388 -3.623 -3.180 1.00 65.12 98 CYS A CA 1
ATOM 781 C C . CYS A 1 98 ? -3.284 -3.929 -4.198 1.00 65.12 98 CYS A C 1
ATOM 783 O O . CYS A 1 98 ? -2.594 -3.044 -4.702 1.00 65.12 98 CYS A O 1
ATOM 785 N N . ILE A 1 99 ? -3.090 -5.215 -4.493 1.00 57.53 99 ILE A N 1
ATOM 786 C CA . ILE A 1 99 ? -2.058 -5.676 -5.434 1.00 57.53 99 ILE A CA 1
ATOM 787 C C . ILE A 1 99 ? -2.483 -5.377 -6.890 1.00 57.53 99 ILE A C 1
ATOM 789 O O . ILE A 1 99 ? -1.649 -5.380 -7.793 1.00 57.53 99 ILE A O 1
ATOM 793 N N . LEU A 1 100 ? -3.764 -5.062 -7.128 1.00 53.91 100 LEU A N 1
ATOM 794 C CA . LEU A 1 100 ? -4.294 -4.674 -8.434 1.00 53.91 100 LEU A CA 1
ATOM 795 C C . LEU A 1 100 ? -4.888 -3.253 -8.410 1.00 53.91 100 LEU A C 1
ATOM 797 O O . LEU A 1 100 ? -5.913 -3.018 -7.781 1.00 53.91 100 LEU A O 1
ATOM 801 N N . GLN A 1 101 ? -4.246 -2.378 -9.195 1.00 38.44 101 GLN A N 1
ATOM 802 C CA . GLN A 1 101 ? -4.565 -0.981 -9.538 1.00 38.44 101 GLN A CA 1
ATOM 803 C C . GLN A 1 101 ? -4.481 0.071 -8.408 1.00 38.44 101 GLN A C 1
ATOM 805 O O . GLN A 1 101 ? -5.237 0.049 -7.451 1.00 38.44 101 GLN A O 1
ATOM 810 N N . ASP A 1 102 ? -3.568 1.032 -8.619 1.00 46.03 102 ASP A N 1
ATOM 811 C CA . ASP A 1 102 ? -3.402 2.331 -7.934 1.00 46.03 102 ASP A CA 1
ATOM 812 C C . ASP A 1 102 ? -2.756 2.392 -6.534 1.00 46.03 102 ASP A C 1
ATOM 814 O O . ASP A 1 102 ? -2.755 3.451 -5.910 1.00 46.03 102 ASP A O 1
ATOM 818 N N . CYS A 1 103 ? -2.077 1.340 -6.064 1.00 43.41 103 CYS A N 1
ATOM 819 C CA . CYS A 1 103 ? -1.518 1.338 -4.703 1.00 43.41 103 CYS A CA 1
ATOM 820 C C . CYS A 1 103 ? -0.044 1.788 -4.532 1.00 43.41 103 CYS A C 1
ATOM 822 O O . CYS A 1 103 ? 0.615 1.443 -3.550 1.00 43.41 103 CYS A O 1
ATOM 824 N N . PHE A 1 104 ? 0.476 2.624 -5.430 1.00 38.44 104 PHE A N 1
ATOM 825 C CA . PHE A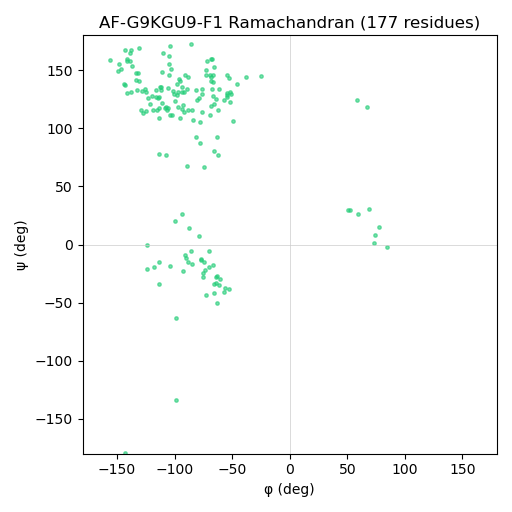 1 104 ? 1.614 3.493 -5.112 1.00 38.44 104 PHE A CA 1
ATOM 826 C C . PHE A 1 104 ? 1.271 4.899 -5.597 1.00 38.44 104 PHE A C 1
ATOM 828 O O . PHE A 1 104 ? 0.871 5.028 -6.757 1.00 38.44 104 PHE A O 1
ATOM 835 N N . PRO A 1 105 ? 1.467 5.966 -4.797 1.00 37.94 105 PRO A N 1
ATOM 836 C CA . PRO A 1 105 ? 1.622 7.283 -5.379 1.00 37.94 105 PRO A CA 1
ATOM 837 C C . PRO A 1 105 ? 2.887 7.215 -6.229 1.00 37.94 105 PRO A C 1
ATOM 839 O O . PRO A 1 105 ? 4.009 7.378 -5.748 1.00 37.94 105 PRO A O 1
ATOM 842 N N . VAL A 1 106 ? 2.704 6.907 -7.513 1.00 39.81 106 VAL A N 1
ATOM 843 C CA . VAL A 1 106 ? 3.685 7.260 -8.520 1.00 39.81 106 VAL A CA 1
ATOM 844 C C . VAL A 1 106 ? 3.928 8.742 -8.286 1.00 39.81 106 VAL A C 1
ATOM 846 O O . VAL A 1 106 ? 2.980 9.512 -8.115 1.00 39.81 106 VAL A O 1
ATOM 849 N N . HIS A 1 107 ? 5.202 9.101 -8.179 1.00 39.88 107 HIS A N 1
ATOM 850 C CA . HIS A 1 107 ? 5.703 10.465 -8.243 1.00 39.88 107 HIS A CA 1
ATOM 851 C C . HIS A 1 107 ? 4.770 11.398 -9.040 1.00 39.88 107 HIS A C 1
ATOM 853 O O . HIS A 1 107 ? 4.178 10.940 -10.020 1.00 39.88 107 HIS A O 1
ATOM 859 N N . PRO A 1 108 ? 4.650 12.682 -8.639 1.00 43.94 108 PRO A N 1
ATOM 860 C CA . PRO A 1 108 ? 3.669 13.640 -9.162 1.00 43.94 108 PRO A CA 1
ATOM 861 C C . PRO A 1 108 ? 3.431 13.491 -10.670 1.00 43.94 108 PRO A C 1
ATOM 863 O O . PRO A 1 108 ? 4.392 13.215 -11.390 1.00 43.94 108 PRO A O 1
ATOM 866 N N . PRO A 1 109 ? 2.190 13.695 -11.158 1.00 46.22 109 PRO A N 1
ATOM 867 C CA . PRO A 1 109 ? 1.742 13.315 -12.496 1.00 46.22 109 PRO A CA 1
ATOM 868 C C . PRO A 1 109 ? 2.471 14.131 -13.570 1.00 46.22 109 PRO A C 1
ATOM 870 O O . PRO A 1 109 ? 1.969 15.122 -14.088 1.00 46.22 109 PRO A O 1
ATOM 873 N N . SER A 1 110 ? 3.693 13.726 -13.888 1.00 51.19 110 SER A N 1
ATOM 874 C CA . SER A 1 110 ? 4.506 14.253 -14.979 1.00 51.19 110 SER A CA 1
ATOM 875 C C . SER A 1 110 ? 4.946 13.138 -15.922 1.00 51.19 110 SER A C 1
ATOM 877 O O . SER A 1 110 ? 5.223 13.403 -17.093 1.00 51.19 110 SER A O 1
ATOM 879 N N . ARG A 1 111 ? 4.937 11.876 -15.467 1.00 53.94 111 ARG A N 1
ATOM 880 C CA . ARG A 1 111 ? 5.169 10.736 -16.350 1.00 53.94 111 ARG A CA 1
ATOM 881 C C . ARG A 1 111 ? 3.928 10.467 -17.181 1.00 53.94 111 ARG A C 1
ATOM 883 O O . ARG A 1 111 ? 2.878 10.079 -16.673 1.00 53.94 111 ARG A O 1
ATOM 890 N N . LYS A 1 112 ? 4.082 10.676 -18.489 1.00 57.41 112 LYS A N 1
ATOM 891 C CA . LYS A 1 112 ? 3.145 10.197 -19.506 1.00 57.41 112 LYS A CA 1
ATOM 892 C C . LYS A 1 112 ? 2.798 8.734 -19.195 1.00 57.41 112 LYS A C 1
ATOM 894 O O . LYS A 1 112 ? 3.706 7.982 -18.832 1.00 57.41 112 LYS A O 1
ATOM 899 N N . PRO A 1 113 ? 1.525 8.325 -19.319 1.00 60.16 113 PRO A N 1
ATOM 900 C CA . PRO A 1 113 ? 1.140 6.943 -19.075 1.00 60.16 113 PRO A CA 1
ATOM 901 C C . PRO A 1 113 ? 2.031 6.010 -19.898 1.00 60.16 113 PRO A C 1
ATOM 903 O O . PRO A 1 113 ? 2.230 6.240 -21.094 1.00 60.16 113 PRO A O 1
ATOM 906 N N . VAL A 1 114 ? 2.582 4.982 -19.245 1.00 59.44 114 VAL A N 1
ATOM 907 C CA . VAL A 1 114 ? 3.398 3.967 -19.919 1.00 59.44 114 VAL A CA 1
ATOM 908 C C . VAL A 1 114 ? 2.540 3.346 -21.030 1.00 59.44 114 VAL A C 1
ATOM 910 O O . VAL A 1 114 ? 1.420 2.900 -20.743 1.00 59.44 114 VAL A O 1
ATOM 913 N N . PRO A 1 115 ? 2.985 3.355 -22.300 1.00 65.25 115 PRO A N 1
ATOM 914 C CA . PRO A 1 115 ? 2.168 2.842 -23.389 1.00 65.25 115 PRO A CA 1
ATOM 915 C C . PRO A 1 115 ? 1.873 1.352 -23.167 1.00 65.25 115 PRO A C 1
ATOM 917 O O . PRO A 1 115 ? 2.756 0.572 -22.833 1.00 65.25 115 PRO A O 1
ATOM 920 N N . ARG A 1 116 ? 0.612 0.939 -23.334 1.00 68.88 116 ARG A N 1
ATOM 921 C CA . ARG A 1 116 ? 0.188 -0.466 -23.137 1.00 68.88 116 ARG A CA 1
ATOM 922 C C . ARG A 1 116 ? 0.365 -1.342 -24.379 1.00 68.88 116 ARG A C 1
ATOM 924 O O . ARG A 1 116 ? 0.060 -2.528 -24.340 1.00 68.88 116 ARG A O 1
ATOM 931 N N . LYS A 1 117 ? 0.765 -0.747 -25.501 1.00 80.12 117 LYS A N 1
ATOM 932 C CA . LYS A 1 117 ? 0.940 -1.419 -26.790 1.00 80.12 117 LYS A CA 1
ATOM 933 C C . LYS A 1 117 ? 2.294 -1.036 -27.361 1.00 80.12 117 LYS A C 1
ATOM 935 O O . LYS A 1 117 ? 2.659 0.139 -27.272 1.00 80.12 117 LYS A O 1
ATOM 940 N N . ARG A 1 118 ? 2.970 -2.010 -27.979 1.00 85.75 118 ARG A N 1
ATOM 941 C CA . ARG A 1 118 ? 4.221 -1.799 -28.711 1.00 85.75 118 ARG A CA 1
ATOM 942 C C . ARG A 1 118 ? 4.027 -0.653 -29.723 1.00 85.75 118 ARG A C 1
ATOM 944 O O . ARG A 1 118 ? 3.095 -0.723 -30.532 1.00 85.75 118 ARG A O 1
ATOM 951 N N . PRO A 1 119 ? 4.827 0.426 -29.660 1.00 88.31 119 PRO A N 1
ATOM 952 C CA . PRO A 1 119 ? 4.772 1.511 -30.634 1.00 88.31 119 PRO A CA 1
ATOM 953 C C . PRO A 1 119 ? 5.280 1.033 -32.001 1.00 88.31 119 PRO A C 1
ATOM 955 O O . PRO A 1 119 ? 6.024 0.062 -32.089 1.00 88.31 119 PRO A O 1
ATOM 958 N N . ALA A 1 120 ? 4.921 1.739 -33.078 1.00 86.69 120 ALA A N 1
ATOM 959 C CA . ALA A 1 120 ? 5.436 1.434 -34.420 1.00 86.69 120 ALA A CA 1
ATOM 960 C C . ALA A 1 120 ? 6.962 1.626 -34.528 1.00 86.69 120 ALA A C 1
ATOM 962 O O . ALA A 1 120 ? 7.615 0.982 -35.341 1.00 86.69 120 ALA A O 1
ATOM 963 N N . THR A 1 121 ? 7.521 2.511 -33.699 1.00 88.69 121 THR A N 1
ATOM 964 C CA . THR A 1 121 ? 8.957 2.777 -33.584 1.00 88.69 121 THR A CA 1
ATOM 965 C C . THR A 1 121 ? 9.448 2.331 -32.213 1.00 88.69 121 THR A C 1
ATOM 967 O O . THR A 1 121 ? 9.015 2.881 -31.199 1.00 88.69 121 THR A O 1
ATOM 970 N N . TYR A 1 122 ? 10.354 1.361 -32.186 1.00 92.19 122 TYR A N 1
ATOM 971 C CA . TYR A 1 122 ? 10.954 0.794 -30.978 1.00 92.19 122 TYR A CA 1
ATOM 972 C C . TYR A 1 122 ? 12.428 0.455 -31.236 1.00 92.19 122 TYR A C 1
ATOM 974 O O . TYR A 1 122 ? 12.876 0.449 -32.383 1.00 92.19 122 TYR A O 1
ATOM 982 N N . ASN A 1 123 ? 13.175 0.179 -30.170 1.00 95.75 123 ASN A N 1
ATOM 983 C CA . ASN A 1 123 ? 14.563 -0.267 -30.229 1.00 95.75 123 ASN A CA 1
ATOM 984 C C . ASN A 1 123 ? 14.647 -1.764 -29.925 1.00 95.75 123 ASN A C 1
ATOM 986 O O . ASN A 1 123 ? 13.883 -2.288 -29.116 1.00 95.75 123 ASN A O 1
ATOM 990 N N . LEU A 1 124 ? 15.587 -2.446 -30.568 1.00 95.31 124 LEU A N 1
ATOM 991 C CA . LEU A 1 124 ? 15.942 -3.824 -30.240 1.00 95.31 124 LEU A CA 1
ATOM 992 C C . LEU A 1 124 ? 17.068 -3.821 -29.210 1.00 95.31 124 LEU A C 1
ATOM 994 O O . LEU A 1 124 ? 17.938 -2.948 -29.253 1.00 95.31 124 LEU A O 1
ATOM 998 N N . TRP A 1 125 ? 17.069 -4.798 -28.309 1.00 95.69 125 TRP A N 1
ATOM 999 C CA . TRP A 1 125 ? 18.155 -4.988 -27.354 1.00 95.69 125 TRP A CA 1
ATOM 1000 C C . TRP A 1 125 ? 19.475 -5.269 -28.075 1.00 95.69 125 TRP A C 1
ATOM 1002 O O . TRP A 1 125 ? 20.516 -4.778 -27.651 1.00 95.69 125 TRP A O 1
ATOM 1012 N N . SER A 1 126 ? 19.440 -5.980 -29.202 1.00 94.50 126 SER A N 1
ATOM 1013 C CA . SER A 1 126 ? 20.607 -6.225 -30.059 1.00 94.50 126 SER A CA 1
ATOM 1014 C C . SER A 1 126 ? 21.131 -4.994 -30.818 1.00 94.50 126 SER A C 1
ATOM 1016 O O . SER A 1 126 ? 22.153 -5.081 -31.499 1.00 94.50 126 SER A O 1
ATOM 1018 N N . ASN A 1 127 ? 20.450 -3.843 -30.754 1.00 96.06 127 ASN A N 1
ATOM 1019 C CA . ASN A 1 127 ? 20.855 -2.657 -31.503 1.00 96.06 127 ASN A CA 1
ATOM 1020 C C . ASN A 1 127 ? 21.979 -1.892 -30.788 1.00 96.06 127 ASN A C 1
ATOM 1022 O O . ASN A 1 127 ? 21.734 -0.981 -29.996 1.00 96.06 127 ASN A O 1
ATOM 1026 N N . ASP A 1 128 ? 23.224 -2.206 -31.137 1.00 95.56 128 ASP A N 1
ATOM 1027 C CA . ASP A 1 128 ? 24.413 -1.550 -30.585 1.00 95.56 128 ASP A CA 1
ATOM 1028 C C . ASP A 1 128 ? 24.413 -0.030 -30.773 1.00 95.56 128 ASP A C 1
ATOM 1030 O O . ASP A 1 128 ? 24.824 0.703 -29.875 1.00 95.56 128 ASP A O 1
ATOM 1034 N N . SER A 1 129 ? 23.918 0.466 -31.913 1.00 95.81 129 SER A N 1
ATOM 1035 C CA . SER A 1 129 ? 23.882 1.909 -32.189 1.00 95.81 129 SER A CA 1
ATOM 1036 C C . SER A 1 129 ? 22.968 2.654 -31.217 1.00 95.81 129 SER A C 1
ATOM 1038 O O . SER A 1 129 ? 23.266 3.787 -30.843 1.00 95.81 129 SER A O 1
ATOM 1040 N N . PHE A 1 130 ? 21.883 2.018 -30.765 1.00 95.50 130 PHE A N 1
ATOM 1041 C CA . PHE A 1 130 ? 21.019 2.583 -29.732 1.00 95.50 130 PHE A CA 1
ATOM 1042 C C . PHE A 1 130 ? 21.789 2.741 -28.412 1.00 95.50 130 PHE A C 1
ATOM 1044 O O . PHE A 1 130 ? 21.846 3.845 -27.867 1.00 95.50 130 PHE A O 1
ATOM 1051 N N . TRP A 1 131 ? 22.465 1.691 -27.945 1.00 95.88 131 TRP A N 1
ATOM 1052 C CA . TRP A 1 131 ? 23.229 1.734 -26.694 1.00 95.88 131 TRP A CA 1
ATOM 1053 C C . TRP A 1 131 ? 24.422 2.690 -26.752 1.00 95.88 131 TRP A C 1
ATOM 1055 O O . TRP A 1 131 ? 24.633 3.482 -25.835 1.00 95.88 131 TRP A O 1
ATOM 1065 N N . GLN A 1 132 ? 25.145 2.699 -27.871 1.00 94.69 132 GLN A N 1
ATOM 1066 C CA . GLN A 1 132 ? 26.261 3.615 -28.117 1.00 94.69 132 GLN A CA 1
ATOM 1067 C C . GLN A 1 132 ? 25.826 5.081 -28.229 1.00 94.69 132 GLN A C 1
ATOM 1069 O O . GLN A 1 132 ? 26.650 5.977 -28.077 1.00 94.69 132 GLN A O 1
ATOM 1074 N N . SER A 1 133 ? 24.539 5.348 -28.463 1.00 91.81 133 SER A N 1
ATOM 1075 C CA . SER A 1 133 ? 23.976 6.702 -28.434 1.00 91.81 133 SER A CA 1
ATOM 1076 C C . SER A 1 133 ? 23.449 7.121 -27.055 1.00 91.81 133 SER A C 1
ATOM 1078 O O . SER A 1 133 ? 23.176 8.303 -26.837 1.00 91.81 133 SER A O 1
ATOM 1080 N N . SER A 1 134 ? 23.321 6.185 -26.107 1.00 91.50 134 SER A N 1
ATOM 1081 C CA . SER A 1 134 ? 22.765 6.462 -24.783 1.00 91.50 134 SER A CA 1
ATOM 1082 C C . SER A 1 134 ? 23.831 6.986 -23.828 1.00 91.50 134 SER A C 1
ATOM 1084 O O . SER A 1 134 ? 24.763 6.286 -23.423 1.00 91.50 134 SER A O 1
ATOM 1086 N N . ARG A 1 135 ? 23.642 8.236 -23.404 1.00 89.38 135 ARG A N 1
ATOM 1087 C CA . ARG A 1 135 ? 24.497 8.890 -22.410 1.00 89.38 135 ARG A CA 1
ATOM 1088 C C . ARG A 1 135 ? 24.382 8.230 -21.034 1.00 89.38 135 ARG A C 1
ATOM 1090 O O . ARG A 1 135 ? 25.369 8.172 -20.310 1.00 89.38 135 ARG A O 1
ATOM 1097 N N . GLU A 1 136 ? 23.200 7.738 -20.680 1.00 88.75 136 GLU A N 1
ATOM 1098 C CA . GLU A 1 136 ? 22.909 7.050 -19.418 1.00 88.75 136 GLU A CA 1
ATOM 1099 C C . GLU A 1 136 ? 23.689 5.736 -19.288 1.00 88.75 136 GLU A C 1
ATOM 1101 O O . GLU A 1 136 ? 24.028 5.334 -18.180 1.00 88.75 136 GLU A O 1
ATOM 1106 N N . ASN A 1 137 ? 24.014 5.109 -20.422 1.00 92.44 137 ASN A N 1
ATOM 1107 C CA . ASN A 1 137 ? 24.795 3.875 -20.510 1.00 92.44 137 ASN A CA 1
ATOM 1108 C C . ASN A 1 137 ? 26.268 4.136 -20.868 1.00 92.44 137 ASN A C 1
ATOM 1110 O O . ASN A 1 137 ? 26.956 3.249 -21.372 1.00 92.44 137 ASN A O 1
ATOM 1114 N N . ASN A 1 138 ? 26.763 5.362 -20.656 1.00 92.12 138 ASN A N 1
ATOM 1115 C CA . ASN A 1 138 ? 28.133 5.775 -20.984 1.00 92.12 138 ASN A CA 1
ATOM 1116 C C . ASN A 1 138 ? 28.549 5.483 -22.438 1.00 92.12 138 ASN A C 1
ATOM 1118 O O . ASN A 1 138 ? 29.729 5.260 -22.701 1.00 92.12 138 ASN A O 1
ATOM 1122 N N . TYR A 1 139 ? 27.598 5.485 -23.379 1.00 93.31 139 TYR A N 1
ATOM 1123 C CA . TYR A 1 139 ? 27.836 5.154 -24.789 1.00 93.31 139 TYR A CA 1
ATOM 1124 C C . TYR A 1 139 ? 28.398 3.735 -25.000 1.00 93.31 139 TYR A C 1
ATOM 1126 O O . TYR A 1 139 ? 29.086 3.467 -25.987 1.00 93.31 139 TYR A O 1
ATOM 1134 N N . THR A 1 140 ? 28.120 2.820 -24.068 1.00 93.88 140 THR A N 1
ATOM 1135 C CA . THR A 1 140 ? 28.563 1.422 -24.120 1.00 93.88 140 THR A CA 1
ATOM 1136 C C . THR A 1 140 ? 27.399 0.466 -24.340 1.00 93.88 140 THR A C 1
ATOM 1138 O O . THR A 1 140 ? 26.276 0.717 -23.905 1.00 93.88 140 THR A O 1
ATOM 1141 N N . ILE A 1 141 ? 27.681 -0.642 -25.026 1.00 95.38 141 ILE A N 1
ATOM 1142 C CA . ILE A 1 141 ? 26.739 -1.754 -25.170 1.00 95.38 141 ILE A CA 1
ATOM 1143 C C . ILE A 1 141 ? 26.622 -2.533 -23.846 1.00 95.38 141 ILE A C 1
ATOM 1145 O O . ILE A 1 141 ? 27.628 -2.669 -23.140 1.00 95.38 141 ILE A O 1
ATOM 1149 N N . PRO A 1 142 ? 25.441 -3.081 -23.504 1.00 95.88 142 PRO A N 1
ATOM 1150 C CA . PRO A 1 142 ? 25.281 -3.962 -22.356 1.00 95.88 142 PRO A CA 1
ATOM 1151 C C . PRO A 1 142 ? 26.256 -5.141 -22.404 1.00 95.88 142 PRO A C 1
ATOM 1153 O O . PRO A 1 142 ? 26.307 -5.888 -23.380 1.00 95.88 142 PRO A O 1
ATOM 1156 N N . HIS A 1 143 ? 27.015 -5.331 -21.328 1.00 93.94 143 HIS A N 1
ATOM 1157 C CA . HIS A 1 143 ? 27.982 -6.416 -21.187 1.00 93.94 143 HIS A CA 1
ATOM 1158 C C . HIS A 1 143 ? 27.905 -7.029 -19.783 1.00 93.94 143 HIS A C 1
ATOM 1160 O O . HIS A 1 143 ? 27.289 -6.445 -18.885 1.00 93.94 143 HIS A O 1
ATOM 1166 N N . PRO A 1 144 ? 28.529 -8.198 -19.551 1.00 96.06 144 PRO A N 1
ATOM 1167 C CA . PRO A 1 144 ? 28.550 -8.796 -18.227 1.00 96.06 144 PRO A CA 1
ATOM 1168 C C . PRO A 1 144 ? 29.098 -7.837 -17.163 1.00 96.06 144 PRO A C 1
ATOM 1170 O O . PRO A 1 144 ? 30.148 -7.223 -17.367 1.00 96.06 144 PRO A O 1
ATOM 1173 N N . GLY A 1 145 ? 28.374 -7.687 -16.053 1.00 93.19 145 GLY A N 1
ATOM 1174 C CA . GLY A 1 145 ? 28.707 -6.754 -14.969 1.00 93.19 145 GLY A CA 1
ATOM 1175 C C . GLY A 1 145 ? 28.439 -5.273 -15.267 1.00 93.19 145 GLY A C 1
ATOM 1176 O O . GLY A 1 145 ? 28.841 -4.427 -14.478 1.00 93.19 145 GLY A O 1
ATOM 1177 N N . ALA A 1 146 ? 27.784 -4.931 -16.381 1.00 93.44 146 ALA A N 1
ATOM 1178 C CA . ALA A 1 146 ? 27.417 -3.547 -16.676 1.00 93.44 146 ALA A CA 1
ATOM 1179 C C . ALA A 1 146 ? 26.280 -3.037 -15.773 1.00 93.44 146 ALA A C 1
ATOM 1181 O O . ALA A 1 146 ? 25.470 -3.813 -15.260 1.00 93.44 146 ALA A O 1
ATOM 1182 N N . ASN A 1 147 ? 26.196 -1.712 -15.649 1.00 92.38 147 ASN A N 1
ATOM 1183 C CA . ASN A 1 147 ? 25.049 -1.003 -15.093 1.00 92.38 147 ASN A CA 1
ATOM 1184 C C . ASN A 1 147 ? 24.252 -0.412 -16.260 1.00 92.38 147 ASN A C 1
ATOM 1186 O O . ASN A 1 147 ? 24.754 0.472 -16.952 1.00 92.38 147 ASN A O 1
ATOM 1190 N N . VAL A 1 148 ? 23.046 -0.930 -16.501 1.00 96.25 148 VAL A N 1
ATOM 1191 C CA . VAL A 1 148 ? 22.245 -0.609 -17.690 1.00 96.25 148 VAL A CA 1
ATOM 1192 C C . VAL A 1 148 ? 21.009 0.194 -17.308 1.00 96.25 148 VAL A C 1
ATOM 1194 O O . VAL A 1 148 ? 20.293 -0.141 -16.364 1.00 96.25 148 VAL A O 1
ATOM 1197 N N . VAL A 1 149 ? 20.726 1.245 -18.073 1.00 94.56 149 VAL A N 1
ATOM 1198 C CA . VAL A 1 149 ? 19.563 2.117 -17.895 1.00 94.56 149 VAL A CA 1
ATOM 1199 C C . VAL A 1 149 ? 18.734 2.144 -19.176 1.00 94.56 149 VAL A C 1
ATOM 1201 O O . VAL A 1 149 ? 19.245 2.486 -20.238 1.00 94.56 149 VAL A O 1
ATOM 1204 N N . ILE A 1 150 ? 17.435 1.850 -19.085 1.00 94.94 150 ILE A N 1
ATOM 1205 C CA . ILE A 1 150 ? 16.469 2.097 -20.166 1.00 94.94 150 ILE A CA 1
ATOM 1206 C C . ILE A 1 150 ? 15.794 3.449 -19.899 1.00 94.94 150 ILE A C 1
ATOM 1208 O O . ILE A 1 150 ? 14.996 3.530 -18.958 1.00 94.94 150 ILE A O 1
ATOM 1212 N N . PRO A 1 151 ? 16.080 4.510 -20.680 1.00 89.31 151 PRO A N 1
ATOM 1213 C CA . PRO A 1 151 ? 15.563 5.850 -20.410 1.00 89.31 151 PRO A CA 1
ATOM 1214 C C . PRO A 1 151 ? 14.045 5.964 -20.589 1.00 89.31 151 PRO A C 1
ATOM 1216 O O . PRO A 1 151 ? 13.416 5.185 -21.311 1.00 89.31 151 PRO A O 1
ATOM 1219 N N . GLU A 1 152 ? 13.455 6.991 -19.974 1.00 86.19 152 GLU A N 1
ATOM 1220 C CA . GLU A 1 152 ? 12.045 7.331 -20.185 1.00 86.19 152 GLU A CA 1
ATOM 1221 C C . GLU A 1 152 ? 11.724 7.538 -21.671 1.00 86.19 152 GLU A C 1
ATOM 1223 O O . GLU A 1 152 ? 12.543 8.031 -22.445 1.00 86.19 152 GLU A O 1
ATOM 1228 N N . GLY A 1 153 ? 10.510 7.166 -22.082 1.00 84.75 153 GLY A N 1
ATOM 1229 C CA . GLY A 1 153 ? 10.065 7.308 -23.473 1.00 84.75 153 GLY A CA 1
ATOM 1230 C C . GLY A 1 153 ? 10.695 6.313 -24.454 1.00 84.75 153 GLY A C 1
ATOM 1231 O O . GLY A 1 153 ? 10.360 6.350 -25.636 1.00 84.75 153 GLY A O 1
ATOM 1232 N N . THR A 1 154 ? 11.552 5.408 -23.977 1.00 90.00 154 THR A N 1
ATOM 1233 C CA . THR A 1 154 ? 12.176 4.365 -24.795 1.00 90.00 154 THR A CA 1
ATOM 1234 C C . THR A 1 154 ? 11.421 3.046 -24.660 1.00 90.00 154 THR A C 1
ATOM 1236 O O . THR A 1 154 ? 11.039 2.654 -23.557 1.00 90.00 154 THR A O 1
ATOM 1239 N N . TRP A 1 155 ? 11.238 2.348 -25.780 1.00 93.19 155 TRP A N 1
ATOM 1240 C CA . TRP A 1 155 ? 10.723 0.981 -25.825 1.00 93.19 155 TRP A CA 1
ATOM 1241 C C . TRP A 1 155 ? 11.811 0.057 -26.360 1.00 93.19 155 TRP A C 1
ATOM 1243 O O . TRP A 1 155 ? 12.228 0.229 -27.505 1.00 93.19 155 TRP A O 1
ATOM 1253 N N . VAL A 1 156 ? 12.280 -0.883 -25.541 1.00 94.94 156 VAL A N 1
ATOM 1254 C CA . VAL A 1 156 ? 13.322 -1.848 -25.909 1.00 94.94 156 VAL A CA 1
ATOM 1255 C C . VAL A 1 156 ? 12.725 -3.250 -25.917 1.00 94.94 156 VAL A C 1
ATOM 1257 O O . VAL A 1 156 ? 12.139 -3.669 -24.923 1.00 94.94 156 VAL A O 1
ATOM 1260 N N . VAL A 1 157 ? 12.870 -3.966 -27.029 1.00 95.44 157 VAL A N 1
ATOM 1261 C CA . VAL A 1 157 ? 12.458 -5.369 -27.166 1.00 95.44 157 VAL A CA 1
ATOM 1262 C C . VAL A 1 157 ? 13.684 -6.263 -27.006 1.00 95.44 157 VAL A C 1
ATOM 1264 O O . VAL A 1 157 ? 14.664 -6.090 -27.728 1.00 95.44 157 VAL A O 1
ATOM 1267 N N . ALA A 1 158 ? 13.639 -7.202 -26.065 1.00 94.81 158 ALA A N 1
ATOM 1268 C CA . ALA A 1 158 ? 14.670 -8.207 -25.848 1.00 94.81 158 ALA A CA 1
ATOM 1269 C C . ALA A 1 158 ? 14.551 -9.324 -26.892 1.00 94.81 158 ALA A C 1
ATOM 1271 O O . ALA A 1 158 ? 13.880 -10.328 -26.675 1.00 94.81 158 ALA A O 1
ATOM 1272 N N . ASP A 1 159 ? 15.199 -9.111 -28.034 1.00 94.00 159 ASP A N 1
ATOM 1273 C CA . ASP A 1 159 ? 15.255 -10.028 -29.178 1.00 94.00 159 ASP A CA 1
ATOM 1274 C C . ASP A 1 159 ? 16.413 -11.039 -29.089 1.00 94.00 159 ASP A C 1
ATOM 1276 O O . ASP A 1 159 ? 16.448 -12.057 -29.784 1.00 94.00 159 ASP A O 1
ATOM 1280 N N . THR A 1 160 ? 17.368 -10.778 -28.199 1.00 91.50 160 THR A N 1
ATOM 1281 C CA . THR A 1 160 ? 18.509 -11.645 -27.912 1.00 91.50 160 THR A CA 1
ATOM 1282 C C . THR A 1 160 ? 18.666 -11.859 -26.412 1.00 91.50 160 THR A C 1
ATOM 1284 O O . THR A 1 160 ? 18.032 -11.184 -25.597 1.00 91.50 160 THR A O 1
ATOM 1287 N N . ASP A 1 161 ? 19.521 -12.808 -26.044 1.00 91.81 161 ASP A N 1
ATOM 1288 C CA . ASP A 1 161 ? 19.773 -13.132 -24.649 1.00 91.81 161 ASP A CA 1
ATOM 1289 C C . ASP A 1 161 ? 20.463 -11.948 -23.959 1.00 91.81 161 ASP A C 1
ATOM 1291 O O . ASP A 1 161 ? 21.479 -11.415 -24.415 1.00 91.81 161 ASP A O 1
ATOM 1295 N N . ILE A 1 162 ? 19.882 -11.529 -22.840 1.00 93.00 162 ILE A N 1
ATOM 1296 C CA . ILE A 1 162 ? 20.363 -10.395 -22.063 1.00 93.00 162 ILE A CA 1
ATOM 1297 C C . ILE A 1 162 ? 21.579 -10.841 -21.228 1.00 93.00 162 ILE A C 1
ATOM 1299 O O . ILE A 1 162 ? 21.471 -11.813 -20.475 1.00 93.00 162 ILE A O 1
ATOM 1303 N N . PRO A 1 163 ? 22.736 -10.152 -21.311 1.00 93.62 163 PRO A N 1
ATOM 1304 C CA . PRO A 1 163 ? 23.919 -10.529 -20.541 1.00 93.62 163 PRO A CA 1
ATOM 1305 C C . PRO A 1 163 ? 23.693 -10.343 -19.028 1.00 93.62 163 PRO A C 1
ATOM 1307 O O . PRO A 1 163 ? 22.919 -9.476 -18.624 1.00 93.62 163 PRO A O 1
ATOM 1310 N N . PRO A 1 164 ? 24.389 -11.102 -18.162 1.00 93.62 164 PRO A N 1
ATOM 1311 C CA . PRO A 1 164 ? 24.280 -10.949 -16.712 1.00 93.62 164 PRO A CA 1
ATOM 1312 C C . PRO A 1 164 ? 24.908 -9.625 -16.250 1.00 93.62 164 PRO A C 1
ATOM 1314 O O . PRO A 1 164 ? 26.123 -9.458 -16.307 1.00 93.62 164 PRO A O 1
ATOM 1317 N N . MET A 1 165 ? 24.097 -8.683 -15.780 1.00 93.94 165 MET A N 1
ATOM 1318 C CA . MET A 1 165 ? 24.524 -7.326 -15.395 1.00 93.94 165 MET A CA 1
ATOM 1319 C C . MET A 1 165 ? 24.593 -7.137 -13.877 1.00 93.94 165 MET A C 1
ATOM 1321 O O . MET A 1 165 ? 24.005 -7.906 -13.120 1.00 93.94 165 MET A O 1
ATOM 1325 N N . GLU A 1 166 ? 25.310 -6.096 -13.445 1.00 94.94 166 GLU A N 1
ATOM 1326 C CA . GLU A 1 166 ? 25.353 -5.670 -12.041 1.00 94.94 166 GLU A CA 1
ATOM 1327 C C . GLU A 1 166 ? 24.032 -5.001 -11.639 1.00 94.94 166 GLU A C 1
ATOM 1329 O O . GLU A 1 166 ? 23.472 -5.305 -10.585 1.00 94.94 166 GLU A O 1
ATOM 1334 N N . SER A 1 167 ? 23.497 -4.131 -12.501 1.00 92.00 167 SER A N 1
ATOM 1335 C CA . SER A 1 167 ? 22.187 -3.517 -12.294 1.00 92.00 167 SER A CA 1
ATOM 1336 C C . SER A 1 167 ? 21.466 -3.198 -13.606 1.00 92.00 167 SER A C 1
ATOM 1338 O O . SER A 1 167 ? 22.090 -2.896 -14.624 1.00 92.00 167 SER A O 1
ATOM 1340 N N . LEU A 1 168 ? 20.131 -3.253 -13.559 1.00 94.62 168 LEU A N 1
ATOM 1341 C CA . LEU A 1 168 ? 19.227 -2.855 -14.638 1.00 94.62 168 LEU A CA 1
ATOM 1342 C C . LEU A 1 168 ? 18.168 -1.900 -14.081 1.00 94.62 168 LEU A C 1
ATOM 1344 O O . LEU A 1 168 ? 17.349 -2.291 -13.250 1.00 94.62 168 LEU A O 1
ATOM 1348 N N . ILE A 1 169 ? 18.167 -0.655 -14.552 1.00 90.19 169 ILE A N 1
ATOM 1349 C CA . ILE A 1 169 ? 17.201 0.377 -14.166 1.00 90.19 169 ILE A CA 1
ATOM 1350 C C . ILE A 1 169 ? 16.299 0.677 -15.361 1.00 90.19 169 ILE A C 1
ATOM 1352 O O . ILE A 1 169 ? 16.769 1.080 -16.423 1.00 90.19 169 ILE A O 1
ATOM 1356 N N . ILE A 1 170 ? 14.987 0.512 -15.191 1.00 91.69 170 ILE A N 1
ATOM 1357 C CA . ILE A 1 170 ? 14.013 0.675 -16.276 1.00 91.69 170 ILE A CA 1
ATOM 1358 C C . ILE A 1 170 ? 13.118 1.879 -15.985 1.00 91.69 170 ILE A C 1
ATOM 1360 O O . ILE A 1 170 ? 12.257 1.835 -15.109 1.00 91.69 170 ILE A O 1
ATOM 1364 N N . TRP A 1 171 ? 13.312 2.951 -16.751 1.00 85.50 171 TRP A N 1
ATOM 1365 C CA . TRP A 1 171 ? 12.448 4.133 -16.749 1.00 85.50 171 TRP A CA 1
ATOM 1366 C C . TRP A 1 171 ? 11.512 4.199 -17.967 1.00 85.50 171 TRP A C 1
ATOM 1368 O O . TRP A 1 171 ? 10.516 4.922 -17.937 1.00 85.50 171 TRP A O 1
ATOM 1378 N N . GLY A 1 172 ? 11.826 3.448 -19.027 1.00 89.06 172 GLY A N 1
ATOM 1379 C CA . GLY A 1 172 ? 10.979 3.217 -20.200 1.00 89.06 172 GLY A CA 1
ATOM 1380 C C . GLY A 1 172 ? 10.229 1.883 -20.134 1.00 89.06 172 GLY A C 1
ATOM 1381 O O . GLY A 1 172 ? 9.645 1.539 -19.108 1.00 89.06 172 GLY A O 1
ATOM 1382 N N . VAL A 1 173 ? 10.246 1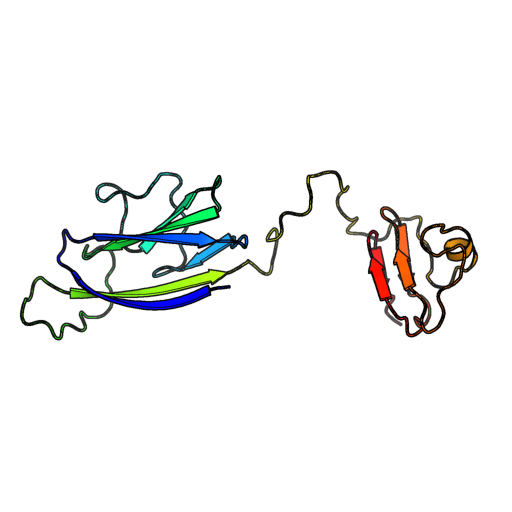.127 -21.234 1.00 91.81 173 VAL A N 1
ATOM 1383 C CA . VAL A 1 173 ? 9.654 -0.217 -21.333 1.00 91.81 173 VAL A CA 1
ATOM 1384 C C . VAL A 1 173 ? 10.701 -1.217 -21.811 1.00 91.81 173 VAL A C 1
ATOM 1386 O O . VAL A 1 173 ? 11.369 -0.971 -22.815 1.00 91.81 173 VAL A O 1
ATOM 1389 N N . LEU A 1 174 ? 10.807 -2.344 -21.103 1.00 93.62 174 LEU A N 1
ATOM 1390 C CA . LEU A 1 174 ? 11.476 -3.557 -21.568 1.00 93.62 174 LEU A CA 1
ATOM 1391 C C . LEU A 1 174 ? 10.403 -4.593 -21.905 1.00 93.62 174 LEU A C 1
ATOM 1393 O O . LEU A 1 174 ? 9.664 -5.027 -21.024 1.00 93.62 174 LEU A O 1
ATOM 1397 N N . GLU A 1 175 ? 10.312 -4.967 -23.173 1.00 92.56 175 GLU A N 1
ATOM 1398 C CA . GLU A 1 175 ? 9.445 -6.037 -23.656 1.00 92.56 175 GLU A CA 1
ATOM 1399 C C . GLU A 1 175 ? 10.286 -7.298 -23.871 1.00 92.56 175 GLU A C 1
ATOM 1401 O O . GLU A 1 175 ? 11.323 -7.236 -24.525 1.00 92.56 175 GLU A O 1
ATOM 1406 N N . LEU A 1 176 ? 9.854 -8.435 -23.325 1.00 91.12 176 LEU A N 1
ATOM 1407 C CA . LEU A 1 176 ? 10.483 -9.732 -23.575 1.00 91.12 176 LEU A CA 1
ATOM 1408 C C . LEU A 1 176 ? 9.760 -10.388 -24.750 1.00 91.12 176 LEU A C 1
ATOM 1410 O O . LEU A 1 176 ? 8.546 -10.577 -24.681 1.00 91.12 176 LEU A O 1
ATOM 1414 N N . GLU A 1 177 ? 10.478 -10.679 -25.831 1.00 82.81 177 GLU A N 1
ATOM 1415 C CA . GLU A 1 177 ? 9.892 -11.384 -26.969 1.00 82.81 177 GLU A CA 1
ATOM 1416 C C . GLU A 1 177 ? 9.848 -12.886 -26.660 1.00 82.81 177 GLU A C 1
ATOM 1418 O O . GLU A 1 177 ? 10.870 -13.483 -26.317 1.00 82.81 177 GLU A O 1
ATOM 1423 N N . ASP A 1 178 ? 8.658 -13.490 -26.739 1.00 69.19 178 ASP A N 1
ATOM 1424 C CA . ASP A 1 178 ? 8.518 -14.946 -26.663 1.00 69.19 178 ASP A CA 1
ATOM 1425 C C . ASP A 1 178 ? 9.203 -15.559 -27.895 1.00 69.19 178 ASP A C 1
ATOM 1427 O O . ASP A 1 178 ? 8.839 -15.248 -29.034 1.00 69.19 178 ASP A O 1
ATOM 1431 N N . LYS A 1 179 ? 10.204 -16.411 -27.658 1.00 58.25 179 LYS A N 1
ATOM 1432 C CA . LYS A 1 179 ? 10.814 -17.271 -28.682 1.00 58.25 179 LYS A CA 1
ATOM 1433 C C . LYS A 1 179 ? 10.009 -18.554 -28.864 1.00 58.25 179 LYS A C 1
ATOM 1435 O O . LYS A 1 179 ? 9.612 -19.149 -27.837 1.00 58.25 179 LYS A O 1
#

Organism: Mustela putorius furo (NCBI:txid9669)

Foldseek 3Di:
DDWDKDKDWFAFQQDKDKDKDQDPFQFPFKAWPHGDDADPDDDDSVPDDAFHKHQDPVGRMIIGMHHPHPPDPDPDFPDPDPDPRTGMTMITIDTHHDPDPDRDPDPDPPADPADPDDDPDAAELPPLCVQLPDVVQVSGRQEAQGAEEAADPHEYEDPDDHHHYPYYHYNHYYHYDDD

Sequence (179 aa):
NISYTSTFYGFKEEDYVIVSHNFTQNPDMFKVIDMRNGSSNPLSWNTSKNGDWHLEANTSTLYYLVSGRNDVQQSQPISGTLDPDAKDVVINFQAYCCILQDCFPVHPPSRKPVPRKRPATYNLWSNDSFWQSSRENNYTIPHPGANVVIPEGTWVVADTDIPPMESLIIWGVLELEDK